Protein AF-A0A7X3XXN3-F1 (afdb_monomer)

Mean predicted aligned error: 16.49 Å

Radius of gyration: 40.97 Å; Cα contacts (8 Å, |Δi|>4): 341; chains: 1; bounding box: 104×70×112 Å

Sequence (229 aa):
MQSRRLPEHGRARTHRWHTRRRREGGGPGRLKAGFAMPVMTVVAIAMLILSCGDGTVEPAPPPAPPPAPVATTVTVSPGSATLTALGGTARFTAEVRDQNGQVMAGVGVAWSSSDTLVARVDNAGLATGVAEGAATITAAVGEVSGTAEITTVENPDRAALVALYAATDGPNWVDNTNWLTDAPLGEWYGIDTDAAGRVVRIDLSGRYNEATFRTDRHGLSGQIPPELG

pLDDT: mean 80.04, std 18.84, range [32.44, 98.56]

Foldseek 3Di:
DDDDDDDDDDDDDDDDDDDDDDDDDDDDDDDDDDDDDDDDDDDDDDDDDDDPPVPCPPPPPPPDPPDDFDWDAKEKPPQEDEAAAAFDKDAIDIFTAGPVRDTDPPQQKDKDKPDVCQWGADSRRIIGGNDADKIKIWIDRVPHIYIHIYGYDYNVQLVQQLQQCVFFVVVPFPDQPQNPHRDQQCRTPQFHADPVSHTDGGDLFFDQDPVVRDRDRRSGHGDRGPVVD

Solvent-accessible surface area (backbone atoms only — not comparable to full-atom values): 14581 Å² total; per-residue (Å²): 141,82,89,88,80,88,84,83,89,88,84,87,84,87,88,82,86,81,87,82,87,83,83,90,84,87,89,88,85,89,83,88,83,88,87,79,86,86,90,84,86,89,82,92,78,94,76,90,81,78,89,74,77,78,76,74,71,70,74,72,76,78,79,75,78,78,82,79,85,46,75,60,45,36,46,38,40,58,55,57,49,79,32,63,34,55,66,32,74,51,73,40,47,74,52,37,20,22,81,85,71,46,78,53,80,92,67,77,56,49,52,43,46,77,33,67,68,28,26,38,49,39,79,80,30,46,31,33,24,61,32,68,43,73,29,44,39,37,42,29,47,88,94,31,59,20,57,23,43,38,35,22,41,70,38,68,61,56,57,53,48,55,43,46,34,68,33,23,42,39,93,63,28,77,71,49,52,53,63,98,50,75,60,59,65,58,66,21,63,41,31,42,44,51,98,86,67,46,74,77,46,79,51,75,69,41,52,74,35,83,91,75,75,40,66,44,70,33,44,78,44,78,53,84,40,69,95,79,105

Nearest PDB structures (foldseek):
  7quz-assembly2_DDD  TM=8.474E-01  e=3.899E-08  Paenibacillus illinoisensis
  7r5j-assembly1_10  TM=8.197E-01  e=5.201E-06  Homo sapiens
  4uj6-assembly1_A  TM=6.300E-01  e=1.081E-06  Geobacillus stearothermophilus
  4uic-assembly1_A  TM=6.284E-01  e=1.741E-05  Geobacillus stearothermophilus
  3ncx-assembly2_B  TM=6.849E-01  e=2.783E-03  Escherichia coli O157:H7 str. TW14359

Structure (mmCIF, N/CA/C/O backbone):
data_AF-A0A7X3XXN3-F1
#
_entry.id   AF-A0A7X3XXN3-F1
#
loop_
_atom_site.group_PDB
_atom_site.id
_atom_site.type_symbol
_atom_site.label_atom_id
_atom_site.label_alt_id
_atom_site.label_comp_id
_atom_site.label_asym_id
_atom_site.label_entity_id
_atom_site.label_seq_id
_atom_site.pdbx_PDB_ins_code
_atom_site.Cartn_x
_atom_site.Cartn_y
_atom_site.Cartn_z
_atom_site.occupancy
_atom_site.B_iso_or_equiv
_atom_site.auth_seq_id
_atom_site.auth_comp_id
_atom_site.auth_asym_id
_atom_site.auth_atom_id
_atom_site.pdbx_PDB_model_num
ATOM 1 N N . MET A 1 1 ? -3.813 -52.561 -23.328 1.00 47.25 1 MET A N 1
ATOM 2 C CA . MET A 1 1 ? -3.642 -53.589 -22.269 1.00 47.25 1 MET A CA 1
ATOM 3 C C . MET A 1 1 ? -2.599 -53.018 -21.319 1.00 47.25 1 MET A C 1
ATOM 5 O O . MET A 1 1 ? -1.543 -52.699 -21.824 1.00 47.25 1 MET A O 1
ATOM 9 N N . GLN A 1 2 ? -2.788 -52.694 -20.041 1.00 44.62 2 GLN A N 1
ATOM 10 C CA . GLN A 1 2 ? -3.646 -53.126 -18.922 1.00 44.62 2 GLN A CA 1
ATOM 11 C C . GLN A 1 2 ? -4.202 -51.841 -18.248 1.00 44.62 2 GLN A C 1
ATOM 13 O O . GLN A 1 2 ? -3.499 -50.844 -18.217 1.00 44.62 2 GLN A O 1
ATOM 18 N N . SER A 1 3 ? -5.469 -51.645 -17.873 1.00 46.00 3 SER A N 1
ATOM 19 C CA . SER A 1 3 ? -6.418 -52.344 -16.989 1.00 46.00 3 SER A CA 1
ATOM 20 C C . SER A 1 3 ? -6.111 -52.270 -15.481 1.00 46.00 3 SER A C 1
ATOM 22 O O . SER A 1 3 ? -5.171 -52.925 -15.035 1.00 46.00 3 SER A O 1
ATOM 24 N N . ARG A 1 4 ? -7.075 -51.672 -14.744 1.00 49.88 4 ARG A N 1
ATOM 25 C CA . ARG A 1 4 ? -7.437 -51.786 -13.302 1.00 49.88 4 ARG A CA 1
ATOM 26 C C . ARG A 1 4 ? -6.964 -50.632 -12.403 1.00 49.88 4 ARG A C 1
ATOM 28 O O . ARG A 1 4 ? -5.820 -50.238 -12.509 1.00 49.88 4 ARG A O 1
ATOM 35 N N . ARG A 1 5 ? -7.729 -50.097 -11.440 1.00 51.50 5 ARG A N 1
ATOM 36 C CA . ARG A 1 5 ? -9.144 -50.170 -10.992 1.00 51.50 5 ARG A CA 1
ATOM 37 C C . ARG A 1 5 ? -9.294 -49.040 -9.944 1.00 51.50 5 ARG A C 1
ATOM 39 O O . ARG A 1 5 ? -8.432 -48.932 -9.080 1.00 51.50 5 ARG A O 1
ATOM 46 N N . LEU A 1 6 ? -10.377 -48.262 -9.996 1.00 50.62 6 LEU A N 1
ATOM 47 C CA . LEU A 1 6 ? -10.917 -47.497 -8.852 1.00 50.62 6 LEU A CA 1
ATOM 48 C C . LEU A 1 6 ? -11.582 -48.463 -7.850 1.00 50.62 6 LEU A C 1
ATOM 50 O O . LEU A 1 6 ? -12.016 -49.542 -8.273 1.00 50.62 6 LEU A O 1
ATOM 54 N N . PRO A 1 7 ? -11.665 -48.102 -6.556 1.00 54.75 7 PRO A N 1
ATOM 55 C CA . PRO A 1 7 ? -12.999 -47.952 -5.942 1.00 54.75 7 PRO A CA 1
ATOM 56 C C . PRO A 1 7 ? -13.095 -46.809 -4.894 1.00 54.75 7 PRO A C 1
ATOM 58 O O . PRO A 1 7 ? -12.142 -46.523 -4.179 1.00 54.75 7 PRO A O 1
ATOM 61 N N . GLU A 1 8 ? -14.181 -46.024 -4.947 1.00 48.59 8 GLU A N 1
ATOM 62 C CA . GLU A 1 8 ? -15.299 -45.939 -3.965 1.00 48.59 8 GLU A CA 1
ATOM 63 C C . GLU A 1 8 ? -15.056 -45.011 -2.754 1.00 48.59 8 GLU A C 1
ATOM 65 O O . GLU A 1 8 ? -14.159 -45.200 -1.949 1.00 48.59 8 GLU A O 1
ATOM 70 N N . HIS A 1 9 ? -15.733 -43.858 -2.699 1.00 51.44 9 HIS A N 1
ATOM 71 C CA . HIS A 1 9 ? -17.033 -43.619 -2.040 1.00 51.44 9 HIS A CA 1
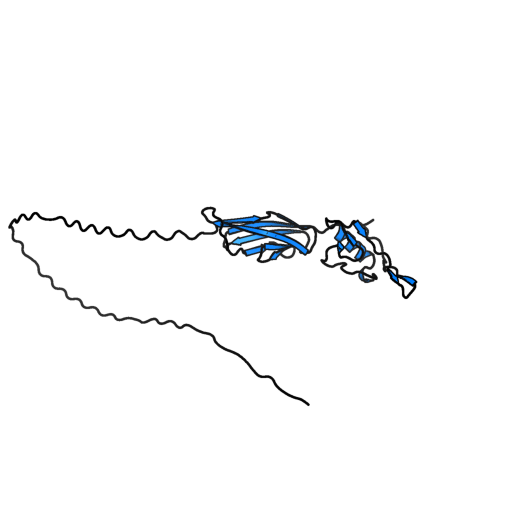ATOM 72 C C . HIS A 1 9 ? -17.040 -43.821 -0.512 1.00 51.44 9 HIS A C 1
ATOM 74 O O . HIS A 1 9 ? -17.349 -44.892 -0.005 1.00 51.44 9 HIS A O 1
ATOM 80 N N . GLY A 1 10 ? -16.854 -42.717 0.221 1.00 44.56 10 GLY A N 1
ATOM 81 C CA . GLY A 1 10 ? -17.232 -42.580 1.628 1.00 44.56 10 GLY A CA 1
ATOM 82 C C . GLY A 1 10 ? -18.218 -41.424 1.809 1.00 44.56 10 GLY A C 1
ATOM 83 O O . GLY A 1 10 ? -17.815 -40.270 1.908 1.00 44.56 10 GLY A O 1
ATOM 84 N N . ARG A 1 11 ? -19.522 -41.727 1.817 1.00 59.72 11 ARG A N 1
ATOM 85 C CA . ARG A 1 11 ? -20.590 -40.832 2.300 1.00 59.72 11 ARG A CA 1
ATOM 86 C C . ARG A 1 11 ? -20.965 -41.205 3.740 1.00 59.72 11 ARG A C 1
ATOM 88 O O . ARG A 1 11 ? -20.825 -42.362 4.123 1.00 59.72 11 ARG A O 1
ATOM 95 N N . ALA A 1 12 ? -21.605 -40.239 4.413 1.00 46.19 12 ALA A N 1
ATOM 96 C CA . ALA A 1 12 ? -22.382 -40.301 5.666 1.00 46.19 12 ALA A CA 1
ATOM 97 C C . ALA A 1 12 ? -21.636 -39.716 6.891 1.00 46.19 12 ALA A C 1
ATOM 99 O O . ALA A 1 12 ? -20.434 -39.875 7.011 1.00 46.19 12 ALA A O 1
ATOM 100 N N . ARG A 1 13 ? -22.259 -39.008 7.845 1.00 56.56 13 ARG A N 1
ATOM 101 C CA . ARG A 1 13 ? -23.645 -39.053 8.348 1.00 56.56 13 ARG A CA 1
ATOM 102 C C . ARG A 1 13 ? -24.070 -37.682 8.898 1.00 56.56 13 ARG A C 1
ATOM 104 O O . ARG A 1 13 ? -23.318 -37.032 9.613 1.00 56.56 13 ARG A O 1
ATOM 111 N N . THR A 1 14 ? -25.310 -37.291 8.629 1.00 61.28 14 THR A N 1
ATOM 112 C CA . THR A 1 14 ? -26.018 -36.186 9.292 1.00 61.28 14 THR A CA 1
ATOM 113 C C . THR A 1 14 ? -26.664 -36.686 10.585 1.00 61.28 14 THR A C 1
ATOM 115 O O . THR A 1 14 ? -27.439 -37.642 10.530 1.00 61.28 14 THR A O 1
ATOM 118 N N . HIS A 1 15 ? -26.430 -36.027 11.723 1.00 52.22 15 HIS A N 1
ATOM 119 C CA . HIS A 1 15 ? -27.178 -36.291 12.956 1.00 52.22 15 HIS A CA 1
ATOM 120 C C . HIS A 1 15 ? -28.193 -35.174 13.224 1.00 52.22 15 HIS A C 1
ATOM 122 O O . HIS A 1 15 ? -27.856 -34.049 13.577 1.00 52.22 15 HIS A O 1
ATOM 128 N N . ARG A 1 16 ? -29.460 -35.535 13.004 1.00 59.78 16 ARG A N 1
ATOM 129 C CA . ARG A 1 16 ? -30.688 -34.784 13.273 1.00 59.78 16 ARG A CA 1
ATOM 130 C C . ARG A 1 16 ? -31.149 -35.120 14.694 1.00 59.78 16 ARG A C 1
ATOM 132 O O . ARG A 1 16 ? -31.491 -36.272 14.952 1.00 59.78 16 ARG A O 1
ATOM 139 N N . TRP A 1 17 ? -31.201 -34.140 15.592 1.00 43.38 17 TRP A N 1
ATOM 140 C CA . TRP A 1 17 ? -31.787 -34.315 16.924 1.00 43.38 17 TRP A CA 1
ATOM 141 C C . TRP A 1 17 ? -33.270 -33.939 16.899 1.00 43.38 17 TRP A C 1
ATOM 143 O O . TRP A 1 17 ? -33.636 -32.795 16.644 1.00 43.38 17 TRP A O 1
ATOM 153 N N . HIS A 1 18 ? -34.123 -34.941 17.121 1.00 59.97 18 HIS A N 1
ATOM 154 C CA . HIS A 1 18 ? -35.565 -34.786 17.276 1.00 59.97 18 HIS A CA 1
ATOM 155 C C . HIS A 1 18 ? -35.932 -34.450 18.726 1.00 59.97 18 HIS A C 1
ATOM 157 O O . HIS A 1 18 ? -35.443 -35.046 19.683 1.00 59.97 18 HIS A O 1
ATOM 163 N N . THR A 1 19 ? -36.858 -33.507 18.840 1.00 60.91 19 THR A N 1
ATOM 164 C CA . THR A 1 19 ? -37.564 -33.036 20.028 1.00 60.91 19 THR A CA 1
ATOM 165 C C . THR A 1 19 ? -38.438 -34.123 20.667 1.00 60.91 19 THR A C 1
ATOM 167 O O . THR A 1 19 ? -39.119 -34.882 19.978 1.00 60.91 19 THR A O 1
ATOM 170 N N . ARG A 1 20 ? -38.512 -34.148 22.005 1.00 53.47 20 ARG A N 1
ATOM 171 C CA . ARG A 1 20 ? -39.588 -34.829 22.743 1.00 53.47 20 ARG A CA 1
ATOM 172 C C . ARG A 1 20 ? -40.307 -33.824 23.640 1.00 53.47 20 ARG A C 1
ATOM 174 O O . ARG A 1 20 ? -39.792 -33.436 24.680 1.00 53.47 20 ARG A O 1
ATOM 181 N N . ARG A 1 21 ? -41.524 -33.435 23.246 1.00 59.00 21 ARG A N 1
ATOM 182 C CA . ARG A 1 21 ? -42.547 -32.928 24.173 1.00 59.00 21 ARG A CA 1
ATOM 183 C C . ARG A 1 21 ? -43.348 -34.125 24.683 1.00 59.00 21 ARG A C 1
ATOM 185 O O . ARG A 1 21 ? -43.753 -34.961 23.877 1.00 59.00 21 ARG A O 1
ATOM 192 N N . ARG A 1 22 ? -43.632 -34.186 25.986 1.00 58.91 22 ARG A N 1
ATOM 193 C CA . ARG A 1 22 ? -44.705 -35.029 26.530 1.00 58.91 22 ARG A CA 1
ATOM 194 C C . ARG A 1 22 ? -45.752 -34.131 27.182 1.00 58.91 22 ARG A C 1
ATOM 196 O O . ARG A 1 22 ? -45.430 -33.329 28.050 1.00 58.91 22 ARG A O 1
ATOM 203 N N . ARG A 1 23 ? -46.976 -34.263 26.676 1.00 50.00 23 ARG A N 1
ATOM 204 C CA . ARG A 1 23 ? -48.216 -33.647 27.141 1.00 50.00 23 ARG A CA 1
ATOM 205 C C . ARG A 1 23 ? -48.749 -34.338 28.403 1.00 50.00 23 ARG A C 1
ATOM 207 O O . ARG A 1 23 ? -48.686 -35.558 28.494 1.00 50.00 23 ARG A O 1
ATOM 214 N N . GLU A 1 24 ? -49.296 -33.490 29.271 1.00 54.72 24 GLU A N 1
ATOM 215 C CA . GLU A 1 24 ? -50.636 -33.512 29.886 1.00 54.72 24 GLU A CA 1
ATOM 216 C C . GLU A 1 24 ? -51.100 -34.701 30.739 1.00 54.72 24 GLU A C 1
ATOM 218 O O . GLU A 1 24 ? -51.128 -35.854 30.322 1.00 54.72 24 GLU A O 1
ATOM 223 N N . GLY A 1 25 ? -51.632 -34.335 31.907 1.00 41.19 25 GLY A N 1
ATOM 224 C CA . GLY A 1 25 ? -52.564 -35.116 32.709 1.00 41.19 25 GLY A CA 1
ATOM 225 C C . GLY A 1 25 ? -53.317 -34.162 33.634 1.00 41.19 25 GLY A C 1
ATOM 226 O O . GLY A 1 25 ? -52.809 -33.799 34.689 1.00 41.19 25 GLY A O 1
ATOM 227 N N . GLY A 1 26 ? -54.484 -33.693 33.189 1.00 42.69 26 GLY A N 1
ATOM 228 C CA . GLY A 1 26 ? -55.430 -32.928 33.999 1.00 42.69 26 GLY A CA 1
ATOM 229 C C . GLY A 1 26 ? -56.357 -33.829 34.821 1.00 42.69 26 GLY A C 1
ATOM 230 O O . GLY A 1 26 ? -56.546 -35.001 34.500 1.00 42.69 26 GLY A O 1
ATOM 231 N N . GLY A 1 27 ? -56.972 -33.249 35.852 1.00 37.50 27 GLY A N 1
ATOM 232 C CA . GLY A 1 27 ? -58.057 -33.863 36.622 1.00 37.50 27 GLY A CA 1
ATOM 233 C C . GLY A 1 27 ? -58.430 -33.041 37.867 1.00 37.50 27 GLY A C 1
ATOM 234 O O . GLY A 1 27 ? -57.622 -32.987 38.790 1.00 37.50 27 GLY A O 1
ATOM 235 N N . PRO A 1 28 ? -59.610 -32.387 37.917 1.00 56.28 28 PRO A N 1
ATOM 236 C CA . PRO A 1 28 ? -60.038 -31.532 39.027 1.00 56.28 28 PRO A CA 1
ATOM 237 C C . PRO A 1 28 ? -61.041 -32.234 39.964 1.00 56.28 28 PRO A C 1
ATOM 239 O O . PRO A 1 28 ? -61.824 -33.075 39.531 1.00 56.28 28 PRO A O 1
ATOM 242 N N . GLY A 1 29 ? -61.091 -31.828 41.237 1.00 41.72 29 GLY A N 1
ATOM 243 C CA . GLY A 1 29 ? -62.071 -32.334 42.206 1.00 41.72 29 GLY A CA 1
ATOM 244 C C . GLY A 1 29 ? -62.356 -31.341 43.332 1.00 41.72 29 GLY A C 1
ATOM 245 O O . GLY A 1 29 ? -61.607 -31.246 44.295 1.00 41.72 29 GLY A O 1
ATOM 246 N N . ARG A 1 30 ? -63.450 -30.588 43.184 1.00 51.44 30 ARG A N 1
ATOM 247 C CA . ARG A 1 30 ? -64.036 -29.677 44.179 1.00 51.44 30 ARG A CA 1
ATOM 248 C C . ARG A 1 30 ? -64.857 -30.460 45.202 1.00 51.44 30 ARG A C 1
ATOM 250 O O . ARG A 1 30 ? -65.713 -31.221 44.771 1.00 51.44 30 ARG A O 1
ATOM 257 N N . LEU A 1 31 ? -64.768 -30.124 46.491 1.00 43.44 31 LEU A N 1
ATOM 258 C CA . LEU A 1 31 ? -65.893 -30.261 47.427 1.00 43.44 31 LEU A CA 1
ATOM 259 C C . LEU A 1 31 ? -65.926 -29.070 48.397 1.00 43.44 31 LEU A C 1
ATOM 261 O O . LEU A 1 31 ? -64.943 -28.749 49.057 1.00 43.44 31 LEU A O 1
ATOM 265 N N . LYS A 1 32 ? -67.082 -28.400 48.419 1.00 42.94 32 LYS A N 1
ATOM 266 C CA . LYS A 1 32 ? -67.493 -27.375 49.384 1.00 42.94 32 LYS A CA 1
ATOM 267 C C . LYS A 1 32 ? -68.087 -28.073 50.610 1.00 42.94 32 LYS A C 1
ATOM 269 O O . LYS A 1 32 ? -68.898 -28.973 50.424 1.00 42.94 32 LYS A O 1
ATOM 274 N N . ALA A 1 33 ? -67.828 -27.568 51.810 1.00 38.00 33 ALA A N 1
ATOM 275 C CA . ALA A 1 33 ? -68.777 -27.646 52.921 1.00 38.00 33 ALA A CA 1
ATOM 276 C C . ALA A 1 33 ? -68.467 -26.526 53.918 1.00 38.00 33 ALA A C 1
ATOM 278 O O . ALA A 1 33 ? -67.387 -26.484 54.499 1.00 38.00 33 ALA A O 1
ATOM 279 N N . GLY A 1 34 ? -69.404 -25.588 54.057 1.00 39.62 34 GLY A N 1
ATOM 280 C CA . GLY A 1 34 ? -69.409 -24.617 55.140 1.00 39.62 34 GLY A CA 1
ATOM 281 C C . GLY A 1 34 ? -70.144 -25.184 56.349 1.00 39.62 34 GLY A C 1
ATOM 282 O O . GLY A 1 34 ? -71.109 -25.930 56.193 1.00 39.62 34 GLY A O 1
ATOM 283 N N . PHE A 1 35 ? -69.720 -24.781 57.542 1.00 40.84 35 PHE A N 1
ATOM 284 C CA . PHE A 1 35 ? -70.574 -24.773 58.721 1.00 40.84 35 PHE A CA 1
ATOM 285 C C . PHE A 1 35 ? -70.194 -23.572 59.590 1.00 40.84 35 PHE A C 1
ATOM 287 O O . PHE A 1 35 ? -69.015 -23.295 59.806 1.00 40.84 35 PHE A O 1
ATOM 294 N N . ALA A 1 36 ? -71.207 -22.820 60.007 1.00 32.44 36 ALA A N 1
ATOM 295 C CA . ALA A 1 36 ? -71.099 -21.573 60.744 1.00 32.44 36 ALA A CA 1
ATOM 296 C C . ALA A 1 36 ? -71.412 -21.791 62.236 1.00 32.44 36 ALA A C 1
ATOM 298 O O . ALA A 1 36 ? -72.417 -22.427 62.525 1.00 32.44 36 ALA A O 1
ATOM 299 N N . MET A 1 37 ? -70.591 -21.165 63.102 1.00 38.78 37 MET A N 1
ATOM 300 C CA . MET A 1 37 ? -70.871 -20.581 64.442 1.00 38.78 37 MET A CA 1
ATOM 301 C C . MET A 1 37 ? -71.404 -21.504 65.578 1.00 38.78 37 MET A C 1
ATOM 303 O O . MET A 1 37 ? -72.086 -22.475 65.278 1.00 38.78 37 MET A O 1
ATOM 307 N N . PRO A 1 38 ? -71.127 -21.238 66.889 1.00 52.47 38 PRO A N 1
ATOM 308 C CA . PRO A 1 38 ? -71.107 -19.912 67.524 1.00 52.47 38 PRO A CA 1
ATOM 309 C C . PRO A 1 38 ? -70.036 -19.633 68.609 1.00 52.47 38 PRO A C 1
ATOM 311 O O . PRO A 1 38 ? -69.211 -20.456 68.988 1.00 52.47 38 PRO A O 1
ATOM 314 N N . VAL A 1 39 ? -70.096 -18.380 69.061 1.00 44.66 39 VAL A N 1
ATOM 315 C CA . VAL A 1 39 ? -69.326 -17.657 70.081 1.00 44.66 39 VAL A CA 1
ATOM 316 C C . VAL A 1 39 ? -69.685 -18.106 71.509 1.00 44.66 39 VAL A C 1
ATOM 318 O O . VAL A 1 39 ? -70.868 -18.141 71.830 1.00 44.66 39 VAL A O 1
ATOM 321 N N . MET A 1 40 ? -68.694 -18.335 72.390 1.00 37.66 40 MET A N 1
ATOM 322 C CA . MET A 1 40 ? -68.813 -18.115 73.850 1.00 37.66 40 MET A CA 1
ATOM 323 C C . MET A 1 40 ? -67.440 -18.107 74.576 1.00 37.66 40 MET A C 1
ATOM 325 O O . MET A 1 40 ? -66.799 -19.131 74.767 1.00 37.66 40 MET A O 1
ATOM 329 N N . THR A 1 41 ? -67.004 -16.892 74.911 1.00 44.59 41 THR A N 1
ATOM 330 C CA . THR A 1 41 ? -66.327 -16.369 76.125 1.00 44.59 41 THR A CA 1
ATOM 331 C C . THR A 1 41 ? -65.504 -17.231 77.125 1.00 44.59 41 THR A C 1
ATOM 333 O O . THR A 1 41 ? -66.025 -18.133 77.765 1.00 44.59 41 THR A O 1
ATOM 336 N N . VAL A 1 42 ? -64.279 -16.714 77.381 1.00 46.09 42 VAL A N 1
ATOM 337 C CA . VAL A 1 42 ? -63.424 -16.616 78.607 1.00 46.09 42 VAL A CA 1
ATOM 338 C C . VAL A 1 42 ? -62.920 -17.876 79.333 1.00 46.09 42 VAL A C 1
ATOM 340 O O . VAL A 1 42 ? -63.673 -18.469 80.086 1.00 46.09 42 VAL A O 1
ATOM 343 N N . VAL A 1 43 ? -61.589 -18.101 79.306 1.00 40.97 43 VAL A N 1
ATOM 344 C CA . VAL A 1 43 ? -60.725 -18.327 80.498 1.00 40.97 43 VAL A CA 1
ATOM 345 C C . VAL A 1 43 ? -59.303 -17.817 80.197 1.00 40.97 43 VAL A C 1
ATOM 347 O O . VAL A 1 43 ? -58.721 -18.145 79.167 1.00 40.97 43 VAL A O 1
ATOM 350 N N . ALA A 1 44 ? -58.747 -17.007 81.100 1.00 44.75 44 ALA A N 1
ATOM 351 C CA . ALA A 1 44 ? -57.360 -16.551 81.083 1.00 44.75 44 ALA A CA 1
ATOM 352 C C . ALA A 1 44 ? -56.407 -17.657 81.568 1.00 44.75 44 ALA A C 1
ATOM 354 O O . ALA A 1 44 ? -56.616 -18.218 82.641 1.00 44.75 44 ALA A O 1
ATOM 355 N N . ILE A 1 45 ? -55.326 -17.911 80.825 1.00 48.09 45 ILE A N 1
ATOM 356 C CA . ILE A 1 45 ? -54.138 -18.609 81.332 1.00 48.09 45 ILE A CA 1
ATOM 357 C C . ILE A 1 45 ? -52.917 -17.799 80.900 1.00 48.09 45 ILE A C 1
ATOM 359 O O . ILE A 1 45 ? -52.581 -17.726 79.720 1.00 48.09 45 ILE A O 1
ATOM 363 N N . ALA A 1 46 ? -52.269 -17.164 81.874 1.00 50.88 46 ALA A N 1
ATOM 364 C CA . ALA A 1 46 ? -50.949 -16.583 81.713 1.00 50.88 46 ALA A CA 1
ATOM 365 C C . ALA A 1 46 ? -49.915 -17.718 81.631 1.00 50.88 46 ALA A C 1
ATOM 367 O O . ALA A 1 46 ? -49.721 -18.447 82.601 1.00 50.88 46 ALA A O 1
ATOM 368 N N . MET A 1 47 ? -49.245 -17.850 80.484 1.00 55.19 47 MET A N 1
ATOM 369 C CA . MET A 1 47 ? -48.008 -18.620 80.346 1.00 55.19 47 MET A CA 1
ATOM 370 C C . MET A 1 47 ? -46.906 -17.699 79.819 1.00 55.19 47 MET A C 1
ATOM 372 O O . MET A 1 47 ? -46.890 -17.333 78.647 1.00 55.19 47 MET A O 1
ATOM 376 N N . LEU A 1 48 ? -45.977 -17.323 80.699 1.00 58.75 48 LEU A N 1
ATOM 377 C CA . LEU A 1 48 ? -44.626 -16.951 80.293 1.00 58.75 48 LEU A CA 1
ATOM 378 C C . LEU A 1 48 ? -43.872 -18.244 79.993 1.00 58.75 48 LEU A C 1
ATOM 380 O O . LEU A 1 48 ? -43.718 -19.024 80.927 1.00 58.75 48 LEU A O 1
ATOM 384 N N . ILE A 1 49 ? -43.371 -18.425 78.764 1.00 57.34 49 ILE A N 1
ATOM 385 C CA . ILE A 1 49 ? -41.973 -18.814 78.491 1.00 57.34 49 ILE A CA 1
ATOM 386 C C . ILE A 1 49 ? -41.635 -18.844 76.987 1.00 57.34 49 ILE A C 1
ATOM 388 O O . ILE A 1 49 ? -42.365 -19.393 76.173 1.00 57.34 49 ILE A O 1
ATOM 392 N N . LEU A 1 50 ? -40.448 -18.290 76.713 1.00 56.94 50 LEU A N 1
ATOM 393 C CA . LEU A 1 50 ? -39.533 -18.466 75.580 1.00 56.94 50 LEU A CA 1
ATOM 394 C C . LEU A 1 50 ? -39.978 -18.014 74.178 1.00 56.94 50 LEU A C 1
ATOM 396 O O . LEU A 1 50 ? -40.547 -18.747 73.378 1.00 56.94 50 LEU A O 1
ATOM 400 N N . SER A 1 51 ? -39.529 -16.795 73.869 1.00 66.94 51 SER A N 1
ATOM 401 C CA . SER A 1 51 ? -39.093 -16.350 72.547 1.00 66.94 51 SER A CA 1
ATOM 402 C C . SER A 1 51 ? -38.391 -17.467 71.758 1.00 66.94 51 SER A C 1
ATOM 404 O O . SER A 1 51 ? -37.244 -17.809 72.040 1.00 66.94 51 SER A O 1
ATOM 406 N N . CYS A 1 52 ? -39.056 -17.973 70.726 1.00 60.03 52 CYS A N 1
ATOM 407 C CA . CYS A 1 52 ? -38.388 -18.377 69.498 1.00 60.03 52 CYS A CA 1
ATOM 408 C C . CYS A 1 52 ? -38.782 -17.334 68.455 1.00 60.03 52 CYS A C 1
ATOM 410 O O . CYS A 1 52 ? -39.732 -17.513 67.699 1.00 60.03 52 CYS A O 1
ATOM 412 N N . GLY A 1 53 ? -38.084 -16.195 68.463 1.00 52.84 53 GLY A N 1
ATOM 413 C CA . GLY A 1 53 ? -37.930 -15.442 67.229 1.00 52.84 53 GLY A CA 1
ATOM 414 C C . GLY A 1 53 ? -37.258 -16.392 66.253 1.00 52.84 53 GLY A C 1
ATOM 415 O O . GLY A 1 53 ? -36.066 -16.657 66.395 1.00 52.84 53 GLY A O 1
ATOM 416 N N . ASP A 1 54 ? -38.039 -16.984 65.353 1.00 60.16 54 ASP A N 1
ATOM 417 C CA . ASP A 1 54 ? -37.516 -17.830 64.291 1.00 60.16 54 ASP A CA 1
ATOM 418 C C . ASP A 1 54 ? -36.786 -16.884 63.335 1.00 60.16 54 ASP A C 1
ATOM 420 O O . ASP A 1 54 ? -37.348 -16.295 62.414 1.00 60.16 54 ASP A O 1
ATOM 424 N N . GLY A 1 55 ? -35.534 -16.597 63.693 1.00 56.44 55 GLY A N 1
ATOM 425 C CA . GLY A 1 55 ? -34.610 -15.735 62.981 1.00 56.44 55 GLY A CA 1
ATOM 426 C C . GLY A 1 55 ? -34.109 -16.441 61.737 1.00 56.44 55 GLY A C 1
ATOM 427 O O . GLY A 1 55 ? -32.899 -16.557 61.547 1.00 56.44 55 GLY A O 1
ATOM 428 N N . THR A 1 56 ? -35.027 -16.921 60.896 1.00 56.53 56 THR A N 1
ATOM 429 C CA . THR A 1 56 ? -34.720 -17.289 59.523 1.00 56.53 56 THR A CA 1
ATOM 430 C C . THR A 1 56 ? -34.319 -16.004 58.815 1.00 56.53 56 THR A C 1
ATOM 432 O O . THR A 1 56 ? -35.129 -15.323 58.190 1.00 56.53 56 THR A O 1
ATOM 435 N N . VAL A 1 57 ? -33.049 -15.633 58.982 1.00 67.31 57 VAL A N 1
ATOM 436 C CA . VAL A 1 57 ? -32.333 -14.772 58.056 1.00 67.31 57 VAL A CA 1
ATOM 437 C C . VAL A 1 57 ? -32.420 -15.529 56.742 1.00 67.31 57 VAL A C 1
ATOM 439 O O . VAL A 1 57 ? -31.689 -16.496 56.527 1.00 67.31 57 VAL A O 1
ATOM 442 N N . GLU A 1 58 ? -33.412 -15.186 55.922 1.00 77.12 58 GLU A N 1
ATOM 443 C CA . GLU A 1 58 ? -33.464 -15.663 54.551 1.00 77.12 58 GLU A CA 1
ATOM 444 C C . GLU A 1 58 ? -32.101 -15.307 53.950 1.00 77.12 58 GLU A C 1
ATOM 446 O O . GLU A 1 58 ? -31.716 -14.130 54.006 1.00 77.12 58 GLU A O 1
ATOM 451 N N . PRO A 1 59 ? -31.302 -16.294 53.499 1.00 76.25 59 PRO A N 1
ATOM 452 C CA . PRO A 1 59 ? -30.009 -15.999 52.914 1.00 76.25 59 PRO A CA 1
ATOM 453 C C . PRO A 1 59 ? -30.260 -15.004 51.791 1.00 76.25 59 PRO A C 1
ATOM 455 O O . PRO A 1 59 ? -31.064 -15.290 50.901 1.00 76.25 59 PRO A O 1
ATOM 458 N N . ALA A 1 60 ? -29.631 -13.828 51.868 1.00 78.00 60 ALA A N 1
ATOM 459 C CA . ALA A 1 60 ? -29.783 -12.817 50.834 1.00 78.00 60 ALA A CA 1
ATOM 460 C C . ALA A 1 60 ? -29.585 -13.494 49.467 1.00 78.00 60 ALA A C 1
ATOM 462 O O . ALA A 1 60 ? -28.637 -14.281 49.329 1.00 78.00 60 ALA A O 1
ATOM 463 N N . PRO A 1 61 ? -30.477 -13.252 48.485 1.00 84.19 61 PRO A N 1
ATOM 464 C CA . PRO A 1 61 ? -30.339 -13.860 47.173 1.00 84.19 61 PRO A CA 1
ATOM 465 C C . PRO A 1 61 ? -28.919 -13.592 46.662 1.00 84.19 61 PRO A C 1
ATOM 467 O O . PRO A 1 61 ? -28.402 -12.487 46.872 1.00 84.19 61 PRO A O 1
ATOM 470 N N . PRO A 1 62 ? -28.258 -14.593 46.052 1.00 85.88 62 PRO A N 1
ATOM 471 C CA . PRO A 1 62 ? -26.885 -14.434 45.605 1.00 85.88 62 PRO A CA 1
ATOM 472 C C . PRO A 1 62 ? -26.793 -13.190 44.713 1.00 85.88 62 PRO A C 1
ATOM 474 O O . PRO A 1 62 ? -27.699 -12.963 43.902 1.00 85.88 62 PRO A O 1
ATOM 477 N N . PRO A 1 63 ? -25.742 -12.363 44.869 1.00 83.88 63 PRO A N 1
ATOM 478 C CA . PRO A 1 63 ? -25.592 -11.166 44.060 1.00 83.88 63 PRO A CA 1
ATOM 479 C C . PRO A 1 63 ? -25.657 -11.552 42.582 1.00 83.88 63 PRO A C 1
ATOM 481 O O . PRO A 1 63 ? -25.051 -12.543 42.162 1.00 83.88 63 PRO A O 1
ATOM 484 N N . ALA A 1 64 ? -26.434 -10.792 41.807 1.00 82.00 64 ALA A N 1
ATOM 485 C CA . ALA A 1 64 ? -26.543 -11.015 40.373 1.00 82.00 64 ALA A CA 1
ATOM 486 C C . ALA A 1 64 ? -25.137 -11.010 39.741 1.00 82.00 64 ALA A C 1
ATOM 488 O O . ALA A 1 64 ? -24.285 -10.223 40.173 1.00 82.00 64 ALA A O 1
ATOM 489 N N . PRO A 1 65 ? -24.870 -11.875 38.744 1.00 83.44 65 PRO A N 1
ATOM 490 C CA . PRO A 1 65 ? -23.588 -11.862 38.058 1.00 83.44 65 PRO A CA 1
ATOM 491 C C . PRO A 1 65 ? -23.323 -10.463 37.477 1.00 83.44 65 PRO A C 1
ATOM 493 O O . PRO A 1 65 ? -24.271 -9.806 37.031 1.00 83.44 65 PRO A O 1
ATOM 496 N N . PRO A 1 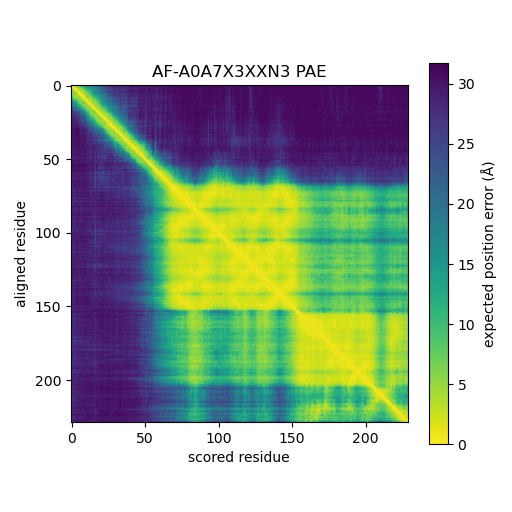66 ? -22.060 -9.996 37.475 1.00 79.31 66 PRO A N 1
ATOM 497 C CA . PRO A 1 66 ? -21.710 -8.716 36.877 1.00 79.31 66 PRO A CA 1
ATOM 498 C C . PRO A 1 66 ? -22.214 -8.639 35.427 1.00 79.31 66 PRO A C 1
ATOM 500 O O . PRO A 1 66 ? -22.166 -9.654 34.722 1.00 79.31 66 PRO A O 1
ATOM 503 N N . PRO A 1 67 ? -22.679 -7.467 34.958 1.00 83.88 67 PRO A N 1
ATOM 504 C CA . PRO A 1 67 ? -23.013 -7.280 33.552 1.00 83.88 67 PRO A CA 1
ATOM 505 C C . PRO A 1 67 ? -21.824 -7.671 32.666 1.00 83.88 67 PRO A C 1
ATOM 507 O O . PRO A 1 67 ? -20.681 -7.331 32.973 1.00 83.88 67 PRO A O 1
ATOM 510 N N . ALA A 1 68 ? -22.086 -8.387 31.571 1.00 87.44 68 ALA A N 1
ATOM 511 C CA . ALA A 1 68 ? -21.047 -8.708 30.597 1.00 87.44 68 ALA A CA 1
ATOM 512 C C . ALA A 1 68 ? -20.491 -7.416 29.958 1.00 87.44 68 ALA A C 1
ATOM 514 O O . ALA A 1 68 ? -21.261 -6.474 29.752 1.00 87.44 68 ALA A O 1
ATOM 515 N N . PRO A 1 69 ? -19.186 -7.353 29.630 1.00 90.69 69 PRO A N 1
ATOM 516 C CA . PRO A 1 69 ? -18.604 -6.184 28.979 1.00 90.69 69 PRO A CA 1
ATOM 517 C C . PRO A 1 69 ? -19.172 -6.017 27.563 1.00 90.69 69 PRO A C 1
ATOM 519 O O . PRO A 1 69 ? -1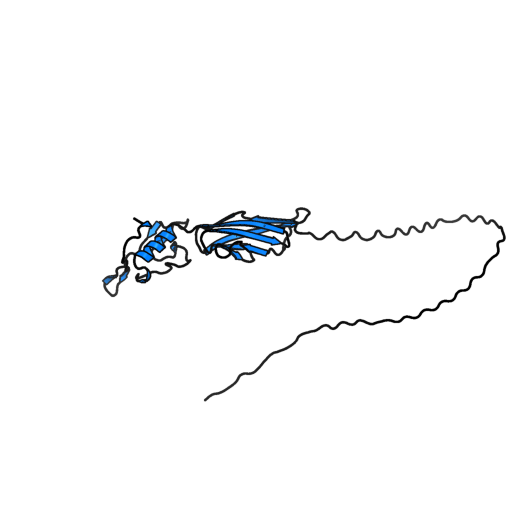9.258 -6.981 26.797 1.00 90.69 69 PRO A O 1
ATOM 522 N N . VAL A 1 70 ? -19.546 -4.788 27.214 1.00 94.25 70 VAL A N 1
ATOM 523 C CA . VAL A 1 70 ? -20.091 -4.405 25.908 1.00 94.25 70 VAL A CA 1
ATOM 524 C C . VAL A 1 70 ? -19.145 -3.406 25.262 1.00 94.25 70 VAL A C 1
ATOM 526 O O . VAL A 1 70 ? -18.846 -2.361 25.843 1.00 94.25 70 VAL A O 1
ATOM 529 N N . ALA A 1 71 ? -18.693 -3.713 24.045 1.00 96.25 71 ALA A N 1
ATOM 530 C CA . ALA A 1 71 ? -17.838 -2.815 23.279 1.00 96.25 71 ALA A CA 1
ATOM 531 C C . ALA A 1 71 ? -18.514 -1.448 23.128 1.00 96.25 71 ALA A C 1
ATOM 533 O O . ALA A 1 71 ? -19.667 -1.363 22.712 1.00 96.25 71 ALA A O 1
ATOM 534 N N . THR A 1 72 ? -17.791 -0.392 23.495 1.00 96.56 72 THR A N 1
ATOM 535 C CA . THR A 1 72 ? -18.282 0.993 23.470 1.00 96.56 72 THR A CA 1
ATOM 536 C C . THR A 1 72 ? -17.372 1.891 22.643 1.00 96.56 72 THR A C 1
ATOM 538 O O . THR A 1 72 ? -17.852 2.811 21.988 1.00 96.56 72 THR A O 1
ATOM 541 N N . THR A 1 73 ? -16.067 1.607 22.608 1.00 96.94 73 THR A N 1
ATOM 542 C CA . THR A 1 73 ? -15.121 2.348 21.764 1.00 96.94 73 THR A CA 1
ATOM 543 C C . THR A 1 73 ? -14.194 1.403 21.018 1.00 96.94 73 THR A C 1
ATOM 545 O O . THR A 1 73 ? -13.710 0.429 21.596 1.00 96.94 73 THR A O 1
ATOM 548 N N . VAL A 1 74 ? -13.894 1.732 19.763 1.00 98.00 74 VAL A N 1
ATOM 549 C CA . VAL A 1 74 ? -12.867 1.073 18.951 1.00 98.00 74 VAL A CA 1
ATOM 550 C C . VAL A 1 74 ? -11.903 2.150 18.466 1.00 98.00 74 VAL A C 1
ATOM 552 O O . VAL A 1 74 ? -12.316 3.084 17.783 1.00 98.00 74 VAL A O 1
ATOM 555 N N . THR A 1 75 ? -10.627 2.024 18.815 1.00 97.75 75 THR A N 1
ATOM 556 C CA . THR A 1 75 ? -9.573 2.962 18.406 1.00 97.75 75 THR A CA 1
ATOM 557 C C . THR A 1 75 ? -8.612 2.257 17.463 1.00 97.75 75 THR A C 1
ATOM 559 O O . THR A 1 75 ? -8.059 1.222 17.827 1.00 97.75 75 THR A O 1
ATOM 562 N N . VAL A 1 76 ? -8.398 2.812 16.269 1.00 98.38 76 VAL A N 1
ATOM 563 C CA . VAL A 1 76 ? -7.463 2.265 15.274 1.00 98.38 76 VAL A CA 1
ATOM 564 C C . VAL A 1 76 ? -6.111 2.968 15.379 1.00 98.38 76 VAL A C 1
ATOM 566 O O . VAL A 1 76 ? -6.053 4.190 15.508 1.00 98.38 76 VAL A O 1
ATOM 569 N N . SER A 1 77 ? -5.021 2.199 15.3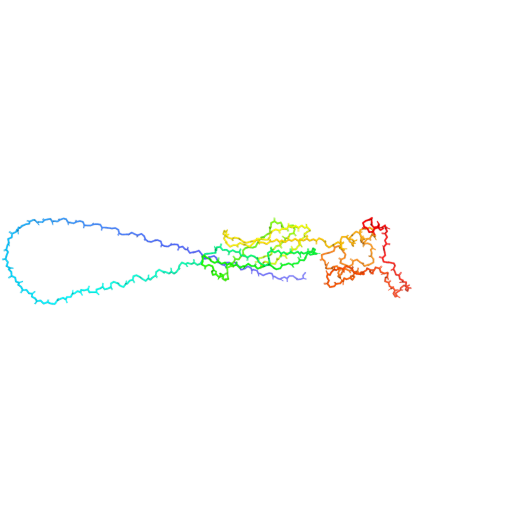35 1.00 97.50 77 SER A N 1
ATOM 570 C CA . SER A 1 77 ? -3.647 2.706 15.348 1.00 97.50 77 SER A CA 1
ATOM 571 C C . SER A 1 77 ? -2.783 1.995 14.294 1.00 97.50 77 SER A C 1
ATOM 573 O O . SER A 1 77 ? -2.837 0.768 14.211 1.00 97.50 77 SER A O 1
ATOM 575 N N . PRO A 1 78 ? -1.968 2.714 13.500 1.00 98.19 78 PRO A N 1
ATOM 576 C CA . PRO A 1 78 ? -1.889 4.174 13.438 1.00 98.19 78 PRO A CA 1
ATOM 577 C C . PRO A 1 78 ? -3.192 4.789 12.896 1.00 98.19 78 PRO A C 1
ATOM 579 O O . PRO A 1 78 ? -3.964 4.121 12.218 1.00 98.19 78 PRO A O 1
ATOM 582 N N . GLY A 1 79 ? -3.452 6.063 13.205 1.00 97.38 79 GLY A N 1
ATOM 583 C CA . GLY A 1 79 ? -4.637 6.770 12.690 1.00 97.38 79 GLY A CA 1
ATOM 584 C C . GLY A 1 79 ? -4.556 7.073 11.190 1.00 97.38 79 GLY A C 1
ATOM 585 O O . GLY A 1 79 ? -5.577 7.312 10.550 1.00 97.38 79 GLY A O 1
ATOM 586 N N . SER A 1 80 ? -3.352 7.034 10.618 1.00 97.25 80 SER A N 1
ATOM 587 C CA . SER A 1 80 ? -3.136 7.135 9.181 1.00 97.25 80 SER A CA 1
ATOM 588 C C . SER A 1 80 ? -1.867 6.407 8.730 1.00 97.25 80 SER A C 1
ATOM 590 O O . SER A 1 80 ? -0.959 6.165 9.530 1.00 97.25 80 SER A O 1
ATOM 592 N N . ALA A 1 81 ? -1.797 6.062 7.445 1.00 96.62 81 ALA A N 1
ATOM 593 C CA . ALA A 1 81 ? -0.594 5.548 6.797 1.00 96.62 81 ALA A CA 1
ATOM 594 C C . ALA A 1 81 ? -0.474 6.068 5.357 1.00 96.62 81 ALA A C 1
ATOM 596 O O . ALA A 1 81 ? -1.468 6.149 4.637 1.00 96.62 81 ALA A O 1
ATOM 597 N N . THR A 1 82 ? 0.755 6.351 4.925 1.00 94.94 82 THR A N 1
ATOM 598 C CA . THR A 1 82 ? 1.059 6.698 3.531 1.00 94.94 82 THR A CA 1
ATOM 599 C C . THR A 1 82 ? 1.942 5.623 2.919 1.00 94.94 82 THR A C 1
ATOM 601 O O . THR A 1 82 ? 3.013 5.325 3.446 1.00 94.94 82 THR A O 1
ATOM 604 N N . LEU A 1 83 ? 1.501 5.052 1.802 1.00 90.19 83 LEU A N 1
ATOM 605 C CA . LEU A 1 83 ? 2.249 4.086 1.008 1.00 90.19 83 LEU A CA 1
ATOM 606 C C . LEU A 1 83 ? 2.819 4.784 -0.223 1.00 90.19 83 LEU A C 1
ATOM 608 O O . LEU A 1 83 ? 2.084 5.431 -0.959 1.00 90.19 83 LEU A O 1
ATOM 612 N N . THR A 1 84 ? 4.120 4.639 -0.456 1.00 85.06 84 THR A N 1
ATOM 613 C CA . THR A 1 84 ? 4.829 5.263 -1.587 1.00 85.06 84 THR A CA 1
ATOM 614 C C . THR A 1 84 ? 5.027 4.322 -2.773 1.00 85.06 84 THR A C 1
ATOM 616 O O . THR A 1 84 ? 5.741 4.651 -3.715 1.00 85.06 84 THR A O 1
ATOM 619 N N . ALA A 1 85 ? 4.440 3.129 -2.723 1.00 77.12 85 ALA A N 1
ATOM 620 C CA . ALA A 1 85 ? 4.518 2.139 -3.782 1.00 77.12 85 ALA A CA 1
ATOM 621 C C . ALA A 1 85 ? 3.202 1.364 -3.872 1.00 77.12 85 ALA A C 1
ATOM 623 O O . ALA A 1 85 ? 2.604 1.018 -2.846 1.00 77.12 85 ALA A O 1
ATOM 624 N N . LEU A 1 86 ? 2.793 1.043 -5.100 1.00 83.25 86 LEU A N 1
ATOM 625 C CA . LEU A 1 86 ? 1.750 0.049 -5.343 1.00 83.25 86 LEU A CA 1
ATOM 626 C C . LEU A 1 86 ? 2.218 -1.305 -4.790 1.00 83.25 86 LEU A C 1
ATOM 628 O O . LEU A 1 86 ? 3.396 -1.642 -4.887 1.00 83.25 86 LEU A O 1
ATOM 632 N N . GLY A 1 87 ? 1.322 -2.037 -4.132 1.00 84.50 87 GLY A N 1
ATOM 633 C CA . GLY A 1 87 ? 1.651 -3.260 -3.395 1.00 84.50 87 GLY A CA 1
ATOM 634 C C . GLY A 1 87 ? 2.283 -3.030 -2.016 1.00 84.50 87 GLY A C 1
ATOM 635 O O . GLY A 1 87 ? 2.431 -3.985 -1.254 1.00 84.50 87 GLY A O 1
ATOM 636 N N . GLY A 1 88 ? 2.611 -1.783 -1.651 1.00 87.88 88 GLY A N 1
ATOM 637 C CA . GLY A 1 88 ? 3.079 -1.442 -0.308 1.00 87.88 88 GLY A CA 1
ATOM 638 C C . GLY A 1 88 ? 2.054 -1.827 0.763 1.00 87.88 88 GLY A C 1
ATOM 639 O O . GLY A 1 88 ? 0.850 -1.854 0.501 1.00 87.88 88 GLY A O 1
ATOM 640 N N . THR A 1 89 ? 2.518 -2.124 1.979 1.00 94.75 89 THR A N 1
ATOM 641 C CA . THR A 1 89 ? 1.640 -2.575 3.069 1.00 94.75 89 THR A CA 1
ATOM 642 C C . THR A 1 89 ? 1.796 -1.763 4.345 1.00 94.75 89 THR A C 1
ATOM 644 O O . THR A 1 89 ? 2.915 -1.418 4.720 1.00 94.75 89 THR A O 1
ATOM 647 N N . ALA A 1 90 ? 0.693 -1.541 5.061 1.00 97.06 90 ALA A N 1
ATOM 648 C CA . ALA A 1 90 ? 0.664 -0.924 6.385 1.00 97.06 90 ALA A CA 1
ATOM 649 C C . ALA A 1 90 ? -0.148 -1.785 7.361 1.00 97.06 90 ALA A C 1
ATOM 651 O O . ALA A 1 90 ? -1.210 -2.303 7.022 1.00 97.06 90 ALA A O 1
ATOM 652 N N . ARG A 1 91 ? 0.346 -1.943 8.592 1.00 98.19 91 ARG A N 1
ATOM 653 C CA . ARG A 1 91 ? -0.345 -2.689 9.649 1.00 98.19 91 ARG A CA 1
ATOM 654 C C . ARG A 1 91 ? -1.159 -1.730 10.512 1.00 98.19 91 ARG A C 1
ATOM 656 O O . ARG A 1 91 ? -0.585 -0.845 11.138 1.00 98.19 91 ARG A O 1
ATOM 663 N N . PHE A 1 92 ? -2.456 -1.989 10.617 1.00 98.19 92 PHE A N 1
ATOM 664 C CA . PHE A 1 92 ? -3.350 -1.358 11.576 1.00 98.19 92 PHE A CA 1
ATOM 665 C C . PHE A 1 92 ? -3.715 -2.336 12.694 1.00 98.19 92 PHE A C 1
ATOM 667 O O . PHE A 1 92 ? -3.848 -3.546 12.492 1.00 98.19 92 PHE A O 1
ATOM 674 N N . THR A 1 93 ? -3.866 -1.805 13.898 1.00 97.38 93 THR A N 1
ATOM 675 C CA . THR A 1 93 ? -4.363 -2.509 15.077 1.00 97.38 93 THR A CA 1
ATOM 676 C C . THR A 1 93 ? -5.580 -1.774 15.618 1.00 97.38 93 THR A C 1
ATOM 678 O O . THR A 1 93 ? -5.739 -0.575 15.399 1.00 97.38 93 THR A O 1
ATOM 681 N N . ALA A 1 94 ? -6.464 -2.502 16.296 1.00 97.56 94 ALA A N 1
ATOM 682 C CA . ALA A 1 94 ? -7.658 -1.942 16.910 1.00 97.56 94 ALA A CA 1
ATOM 683 C C . ALA A 1 94 ? -7.667 -2.264 18.408 1.00 97.56 94 ALA A C 1
ATOM 685 O O . ALA A 1 94 ? -7.547 -3.427 18.795 1.00 97.56 94 ALA A O 1
ATOM 686 N N . GLU A 1 95 ? -7.819 -1.238 19.243 1.00 97.50 95 GLU A N 1
ATOM 687 C CA . GLU A 1 95 ? -8.052 -1.373 20.680 1.00 97.50 95 GLU A CA 1
ATOM 688 C C . GLU A 1 95 ? -9.544 -1.185 20.959 1.00 97.50 95 GLU A C 1
ATOM 690 O O . GLU A 1 95 ? -10.120 -0.140 20.654 1.00 97.50 95 GLU A O 1
ATOM 695 N N . VAL A 1 96 ? -10.174 -2.207 21.535 1.00 97.94 96 VAL A N 1
ATOM 696 C CA . VAL A 1 96 ? -11.597 -2.201 21.886 1.00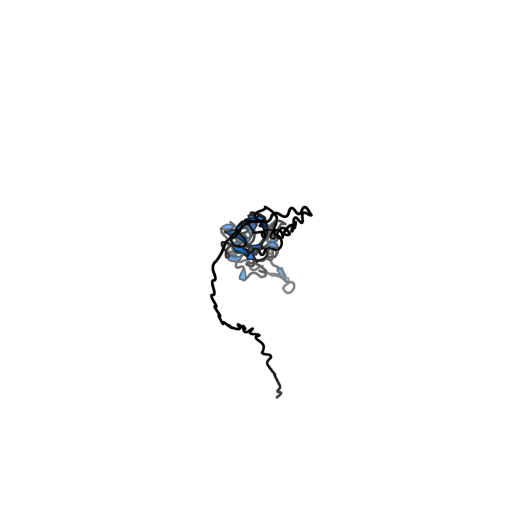 97.94 96 VAL A CA 1
ATOM 697 C C . VAL A 1 96 ? -11.720 -1.979 23.387 1.00 97.94 96 VAL A C 1
ATOM 699 O O . VAL A 1 96 ? -11.063 -2.682 24.158 1.00 97.94 96 VAL A O 1
ATOM 702 N N . ARG A 1 97 ? -12.563 -1.035 23.816 1.00 97.25 97 ARG A N 1
ATOM 703 C CA . ARG A 1 97 ? -12.881 -0.827 25.237 1.00 97.25 97 ARG A CA 1
ATOM 704 C C . ARG A 1 97 ? -14.366 -0.969 25.519 1.00 97.25 97 ARG A C 1
ATOM 706 O O . ARG A 1 97 ? -15.203 -0.656 24.666 1.00 97.25 97 ARG A O 1
ATOM 713 N N . ASP A 1 98 ? -14.668 -1.441 26.721 1.00 96.50 98 ASP A N 1
ATOM 714 C CA . ASP A 1 98 ? -16.029 -1.622 27.209 1.00 96.50 98 ASP A CA 1
ATOM 715 C C . ASP A 1 98 ? -16.640 -0.328 27.782 1.00 96.50 98 ASP A C 1
ATOM 717 O O . ASP A 1 98 ? -16.010 0.733 27.807 1.00 96.50 98 ASP A O 1
ATOM 721 N N . GLN A 1 99 ? -17.876 -0.419 28.279 1.00 94.75 99 GLN A N 1
ATOM 722 C CA . GLN A 1 99 ? -18.599 0.698 28.899 1.00 94.75 99 GLN A CA 1
ATOM 723 C C . GLN A 1 99 ? -17.923 1.268 30.160 1.00 94.75 99 GLN A C 1
ATOM 725 O O . GLN A 1 99 ? -18.272 2.356 30.617 1.00 94.75 99 GLN A O 1
ATOM 730 N N . ASN A 1 100 ? -16.979 0.531 30.749 1.00 94.81 100 ASN A N 1
ATOM 731 C CA . ASN A 1 100 ? -16.205 0.924 31.922 1.00 94.81 100 ASN A CA 1
ATOM 732 C C . ASN A 1 100 ? -14.795 1.420 31.547 1.00 94.81 100 ASN A C 1
ATOM 734 O O . ASN A 1 100 ? -13.980 1.684 32.435 1.00 94.81 100 ASN A O 1
ATOM 738 N N . GLY A 1 101 ? -14.500 1.554 30.248 1.00 94.00 101 GLY A N 1
ATOM 739 C CA . GLY A 1 101 ? -13.204 1.983 29.730 1.00 94.00 101 GLY A CA 1
ATOM 740 C C . GLY A 1 101 ? -12.104 0.924 29.839 1.00 94.00 101 GLY A C 1
ATOM 741 O O . GLY A 1 101 ? -10.934 1.263 29.649 1.00 94.00 101 GLY A O 1
ATOM 742 N N . GLN A 1 102 ? -12.452 -0.331 30.146 1.00 95.94 102 GLN A N 1
ATOM 743 C CA . GLN A 1 102 ? -11.506 -1.444 30.230 1.00 95.94 102 GLN A CA 1
ATOM 744 C C . GLN A 1 102 ? -11.252 -2.042 28.849 1.00 95.94 102 GLN A C 1
ATOM 746 O O . GLN A 1 102 ? -12.162 -2.142 28.028 1.00 95.94 102 GLN A O 1
ATOM 751 N N . VAL A 1 103 ? -10.012 -2.461 28.592 1.00 95.94 103 VAL A N 1
ATOM 752 C CA . VAL A 1 103 ? -9.636 -3.092 27.320 1.00 95.94 103 VAL A CA 1
ATOM 753 C C . VAL A 1 103 ? -10.266 -4.481 27.214 1.00 95.94 103 VAL A C 1
ATOM 755 O O . VAL A 1 103 ? -10.111 -5.318 28.103 1.00 95.94 103 VAL A O 1
ATOM 758 N N . MET A 1 104 ? -10.930 -4.746 26.091 1.00 95.62 104 MET A N 1
ATOM 759 C CA . MET A 1 104 ? -11.521 -6.040 25.764 1.00 95.62 104 MET A CA 1
ATOM 760 C C . MET A 1 104 ? -10.580 -6.839 24.852 1.00 95.62 104 MET A C 1
ATOM 762 O O . MET A 1 104 ? -10.499 -6.597 23.648 1.00 95.62 104 MET A O 1
ATOM 766 N N . ALA A 1 105 ? -9.865 -7.815 25.415 1.00 92.44 105 ALA A N 1
ATOM 767 C CA . ALA A 1 105 ? -8.978 -8.694 24.650 1.00 92.44 105 ALA A CA 1
ATOM 768 C C . ALA A 1 105 ? -9.743 -9.841 23.960 1.00 92.44 105 ALA A C 1
ATOM 770 O O . ALA A 1 105 ? -10.752 -10.327 24.467 1.00 92.44 105 ALA A O 1
ATOM 771 N N . GLY A 1 106 ? -9.237 -10.308 22.813 1.00 87.88 106 GLY A N 1
ATOM 772 C CA . GLY A 1 106 ? -9.783 -11.474 22.101 1.00 87.88 106 GLY A CA 1
ATOM 773 C C . GLY A 1 106 ? -11.114 -11.236 21.379 1.00 87.88 106 GLY A C 1
ATOM 774 O O . GLY A 1 106 ? -11.725 -12.187 20.897 1.00 87.88 106 GLY A O 1
ATOM 775 N N . VAL A 1 107 ? -11.565 -9.983 21.291 1.00 92.88 107 VAL A N 1
ATOM 776 C CA . VAL A 1 107 ? -12.759 -9.613 20.529 1.00 92.88 107 VAL A CA 1
ATOM 777 C C . VAL A 1 107 ? -12.451 -9.673 19.034 1.00 92.88 107 VAL A C 1
ATOM 779 O O . VAL A 1 107 ? 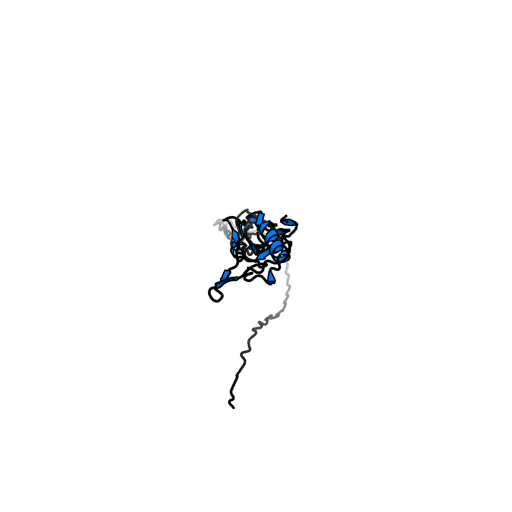-11.433 -9.152 18.579 1.00 92.88 107 VAL A O 1
ATOM 782 N N . GLY A 1 108 ? -13.330 -10.315 18.264 1.00 93.19 108 GLY A N 1
ATOM 783 C CA . GLY A 1 108 ? -13.224 -10.348 16.808 1.00 93.19 108 GLY A 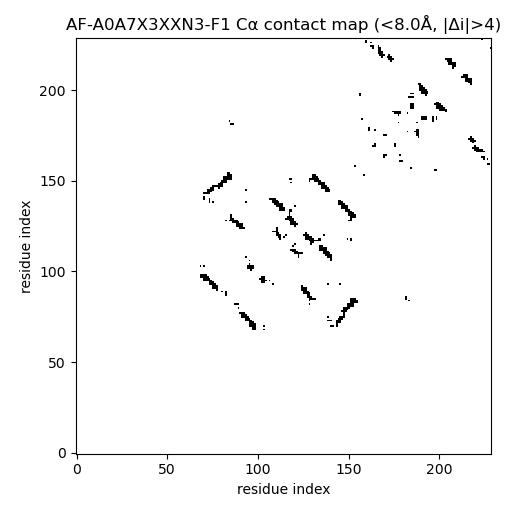CA 1
ATOM 784 C C . GLY A 1 108 ? -13.505 -8.970 16.217 1.00 93.19 108 GLY A C 1
ATOM 785 O O . GLY A 1 108 ? -14.616 -8.462 16.352 1.00 93.19 108 GLY A O 1
ATOM 786 N N . VAL A 1 109 ? -12.504 -8.385 15.563 1.00 97.62 109 VAL A N 1
ATOM 787 C CA . VAL A 1 109 ? -12.610 -7.098 14.868 1.00 97.62 109 VAL A CA 1
ATOM 788 C C . VAL A 1 109 ? -12.818 -7.357 13.380 1.00 97.62 109 VAL A C 1
ATOM 790 O O . VAL A 1 109 ? -12.020 -8.051 12.751 1.00 97.62 109 VAL A O 1
ATOM 793 N N . ALA A 1 110 ? -13.888 -6.801 12.820 1.00 97.88 110 ALA A N 1
ATOM 794 C CA . ALA A 1 110 ? -14.137 -6.813 11.387 1.00 97.88 110 ALA A CA 1
ATOM 795 C C . ALA A 1 110 ? -13.421 -5.627 10.732 1.00 97.88 110 ALA A C 1
ATOM 797 O O . ALA A 1 110 ? -13.621 -4.484 11.140 1.00 97.88 110 ALA A O 1
ATOM 798 N N . TRP A 1 111 ? -12.606 -5.900 9.715 1.00 98.38 111 TRP A N 1
ATOM 799 C CA . TRP A 1 111 ? -11.900 -4.880 8.943 1.00 98.38 111 TRP A CA 1
ATOM 800 C C . TRP A 1 111 ? -12.561 -4.678 7.583 1.00 98.38 111 TRP A C 1
ATOM 802 O O . TRP A 1 111 ? -13.013 -5.631 6.950 1.00 98.38 111 TRP A O 1
ATOM 812 N N . SER A 1 112 ? -12.609 -3.432 7.125 1.00 98.19 112 SER A N 1
ATOM 813 C CA . SER A 1 112 ? -13.094 -3.076 5.791 1.00 98.19 112 SER A CA 1
ATOM 814 C C . SER A 1 112 ? -12.383 -1.832 5.263 1.00 98.19 112 SER A C 1
ATOM 816 O O . SER A 1 112 ? -11.778 -1.083 6.029 1.00 98.19 112 SER A O 1
ATOM 818 N N . SER A 1 113 ? -12.437 -1.636 3.947 1.00 98.38 113 SER A N 1
ATOM 819 C CA . SER A 1 113 ? -11.923 -0.452 3.257 1.00 98.38 113 SER A CA 1
ATOM 820 C C . SER A 1 113 ? -13.065 0.229 2.510 1.00 98.38 113 SER A C 1
ATOM 822 O O . SER A 1 113 ? -13.923 -0.460 1.951 1.00 98.38 113 SER A O 1
ATOM 824 N N . SER A 1 114 ? -13.063 1.563 2.474 1.00 98.31 114 SER A N 1
ATOM 825 C CA . SER A 1 114 ? -14.020 2.347 1.685 1.00 98.31 114 SER A CA 1
ATOM 826 C C . SER A 1 114 ? -13.858 2.141 0.178 1.00 98.31 114 SER A C 1
ATOM 828 O O . SER A 1 114 ? -14.832 2.270 -0.558 1.00 98.31 114 SER A O 1
ATOM 830 N N . ASP A 1 115 ? -12.643 1.823 -0.281 1.00 97.62 115 ASP A N 1
ATOM 831 C CA . ASP A 1 115 ? -12.339 1.566 -1.687 1.00 97.62 115 ASP A CA 1
ATOM 832 C C . ASP A 1 115 ? -11.271 0.470 -1.825 1.00 97.62 115 ASP A C 1
ATOM 834 O O . ASP A 1 115 ? -10.076 0.690 -1.631 1.00 97.62 115 ASP A O 1
ATOM 838 N N . THR A 1 116 ? -11.717 -0.733 -2.193 1.00 96.19 116 THR A N 1
ATOM 839 C CA . THR A 1 116 ? -10.850 -1.911 -2.385 1.00 96.19 116 THR A CA 1
ATOM 840 C C . THR A 1 116 ? -10.055 -1.914 -3.695 1.00 96.19 116 THR A C 1
ATOM 842 O O . THR A 1 116 ? -9.227 -2.811 -3.899 1.00 96.19 116 THR A O 1
ATOM 845 N N . LEU A 1 117 ? -10.315 -0.953 -4.587 1.00 93.69 117 LEU A N 1
ATOM 846 C CA . LEU A 1 117 ? -9.509 -0.706 -5.781 1.00 93.69 117 LEU A CA 1
ATOM 847 C C . LEU A 1 117 ? -8.332 0.227 -5.473 1.00 93.69 117 LEU A C 1
ATOM 849 O O . LEU A 1 117 ? -7.319 0.135 -6.154 1.00 93.69 117 LEU A O 1
ATOM 853 N N . VAL A 1 118 ? -8.436 1.053 -4.427 1.00 92.94 118 VAL A N 1
ATOM 854 C CA . VAL A 1 118 ? -7.344 1.909 -3.931 1.00 92.94 118 VAL A CA 1
ATOM 855 C C . VAL A 1 118 ? -6.534 1.208 -2.842 1.00 92.94 118 VAL A C 1
ATOM 857 O O . VAL A 1 118 ? -5.308 1.149 -2.929 1.00 92.94 118 VAL A O 1
ATOM 860 N N . ALA A 1 119 ? -7.191 0.638 -1.829 1.00 96.69 119 ALA A N 1
ATOM 861 C CA . ALA A 1 119 ? -6.526 -0.080 -0.745 1.00 96.69 119 ALA A CA 1
ATOM 862 C C . ALA A 1 119 ? -7.367 -1.254 -0.235 1.00 96.69 119 ALA A C 1
ATOM 864 O O . ALA A 1 119 ? -8.550 -1.120 0.080 1.00 96.69 119 ALA A O 1
ATOM 865 N N . ARG A 1 120 ? -6.743 -2.423 -0.093 1.00 97.06 120 ARG A N 1
ATOM 866 C CA . ARG A 1 120 ? -7.370 -3.619 0.491 1.00 97.06 120 ARG A CA 1
ATOM 867 C C . ARG A 1 120 ? -6.876 -3.811 1.907 1.00 97.06 120 ARG A C 1
ATOM 869 O O . ARG A 1 120 ? -5.721 -3.531 2.171 1.00 97.06 120 ARG A O 1
ATOM 876 N N . VAL A 1 121 ? -7.719 -4.318 2.797 1.00 98.44 121 VAL A N 1
ATOM 877 C CA . VAL A 1 121 ? -7.331 -4.693 4.161 1.00 98.44 121 VAL A CA 1
ATOM 878 C C . VAL A 1 121 ? -7.764 -6.126 4.429 1.00 98.44 121 VAL A C 1
ATOM 880 O O . VAL A 1 121 ? -8.855 -6.527 4.022 1.00 98.44 121 VAL A O 1
ATOM 883 N N . ASP A 1 122 ? -6.893 -6.911 5.057 1.00 97.81 122 ASP A N 1
ATOM 884 C CA . ASP A 1 122 ? -7.200 -8.282 5.453 1.00 97.81 122 ASP A CA 1
ATOM 885 C C . ASP A 1 122 ? -7.880 -8.359 6.834 1.00 97.81 122 ASP A C 1
ATOM 887 O O . ASP A 1 122 ? -7.999 -7.375 7.566 1.00 97.81 122 ASP A O 1
ATOM 891 N N . ASN A 1 123 ? -8.299 -9.564 7.229 1.00 95.56 123 ASN A N 1
ATOM 892 C CA . ASN A 1 123 ? -8.946 -9.793 8.526 1.00 95.56 123 ASN A CA 1
ATOM 893 C C . ASN A 1 123 ? -8.017 -9.567 9.729 1.00 95.56 123 ASN A C 1
ATOM 895 O O . ASN A 1 123 ? -8.494 -9.490 10.860 1.00 95.56 123 ASN A O 1
ATOM 899 N N . ALA A 1 124 ? -6.703 -9.503 9.515 1.00 95.69 124 ALA A N 1
ATOM 900 C CA . ALA A 1 124 ? -5.749 -9.210 10.569 1.00 95.69 124 ALA A CA 1
ATOM 901 C C . ALA A 1 124 ? -5.531 -7.699 10.739 1.00 95.69 124 ALA A C 1
ATOM 903 O O . ALA A 1 124 ? -4.907 -7.324 11.733 1.00 95.69 124 ALA A O 1
ATOM 904 N N . GLY A 1 125 ? -5.978 -6.848 9.807 1.00 97.06 125 GLY A N 1
ATOM 905 C CA . GLY A 1 125 ? -5.693 -5.409 9.773 1.00 97.06 125 GLY A CA 1
ATOM 906 C C . GLY A 1 125 ? -4.434 -5.040 8.978 1.00 97.06 125 GLY A C 1
ATOM 907 O O . GLY A 1 125 ? -3.881 -3.960 9.169 1.00 97.06 125 GLY A O 1
ATOM 908 N N . LEU A 1 126 ? -3.917 -5.930 8.126 1.00 98.00 126 LEU A N 1
ATOM 909 C CA . LEU A 1 126 ? -2.864 -5.589 7.168 1.00 98.00 126 LEU A CA 1
ATOM 910 C C . LEU A 1 126 ? -3.504 -4.983 5.917 1.00 98.00 126 LEU A C 1
ATOM 912 O O . LEU A 1 126 ? -4.253 -5.657 5.210 1.00 98.00 126 LEU A O 1
ATOM 916 N N . ALA A 1 127 ? -3.216 -3.711 5.659 1.00 97.88 127 ALA A N 1
ATOM 917 C CA . ALA A 1 127 ? -3.662 -3.005 4.471 1.00 97.88 127 ALA A CA 1
ATOM 918 C C . ALA A 1 127 ? -2.592 -3.030 3.371 1.00 97.88 127 ALA A C 1
ATOM 920 O O . ALA A 1 127 ? -1.405 -2.919 3.670 1.00 97.88 127 ALA A O 1
ATOM 921 N N . THR A 1 128 ? -3.014 -3.126 2.113 1.00 95.38 128 THR A N 1
ATOM 922 C CA . THR A 1 128 ? -2.184 -3.135 0.904 1.00 95.38 128 THR A CA 1
ATOM 923 C C . THR A 1 128 ? -2.696 -2.083 -0.075 1.00 95.38 128 THR A C 1
ATOM 925 O O . THR A 1 128 ? -3.883 -2.085 -0.409 1.00 95.38 128 THR A O 1
ATOM 928 N N . GLY A 1 129 ? -1.810 -1.206 -0.549 1.00 94.00 129 GLY A N 1
ATOM 929 C CA . GLY A 1 129 ? -2.119 -0.230 -1.596 1.00 94.00 129 GLY A CA 1
ATOM 930 C C . GLY A 1 129 ? -2.234 -0.911 -2.958 1.00 94.00 129 GLY A C 1
ATOM 931 O O . GLY A 1 129 ? -1.347 -1.667 -3.344 1.00 94.00 129 GLY A O 1
ATOM 932 N N . VAL A 1 130 ? -3.328 -0.671 -3.675 1.00 89.00 130 VAL A N 1
ATOM 933 C CA . VAL A 1 130 ? -3.633 -1.286 -4.981 1.00 89.00 130 VAL A CA 1
ATOM 934 C C . VAL A 1 130 ? -3.519 -0.268 -6.115 1.00 89.00 130 VAL A C 1
ATOM 936 O O . VAL A 1 130 ? -2.986 -0.597 -7.169 1.00 89.00 130 VAL A O 1
ATOM 939 N N . ALA A 1 131 ? -3.971 0.964 -5.890 1.00 87.25 131 ALA A N 1
ATOM 940 C CA . ALA A 1 131 ? -3.882 2.068 -6.840 1.00 87.25 131 ALA A CA 1
ATOM 941 C C . ALA A 1 131 ? -3.601 3.378 -6.097 1.00 87.25 131 ALA A C 1
ATOM 943 O O . ALA A 1 131 ? -3.806 3.455 -4.883 1.00 87.25 131 ALA A O 1
ATOM 944 N N . GLU A 1 132 ? -3.146 4.402 -6.821 1.00 89.94 132 GLU A N 1
ATOM 945 C CA . GLU A 1 132 ? -3.025 5.753 -6.273 1.00 89.94 132 GLU A CA 1
ATOM 946 C C . GLU A 1 132 ? -4.392 6.265 -5.794 1.00 89.94 132 GLU A C 1
ATOM 948 O O . GLU A 1 132 ? -5.411 6.105 -6.469 1.00 89.94 132 GLU A O 1
ATOM 953 N N . GLY A 1 133 ? -4.408 6.886 -4.617 1.00 92.75 133 GLY A N 1
ATOM 954 C CA . GLY A 1 133 ? -5.601 7.479 -4.034 1.00 92.75 133 GLY A CA 1
ATOM 955 C C . GLY A 1 133 ? -5.640 7.357 -2.518 1.00 92.75 133 GLY A C 1
ATOM 956 O O . GLY A 1 133 ? -4.728 6.830 -1.881 1.00 92.75 133 GLY A O 1
ATOM 957 N N . ALA A 1 134 ? -6.732 7.841 -1.934 1.00 95.75 134 ALA A N 1
ATOM 958 C CA . ALA A 1 134 ? -7.006 7.719 -0.509 1.00 95.75 134 ALA A CA 1
ATOM 959 C C . ALA A 1 134 ? -8.197 6.786 -0.264 1.00 95.75 134 ALA A C 1
ATOM 961 O O . ALA A 1 134 ? -9.181 6.809 -1.004 1.00 95.75 134 ALA A O 1
ATOM 962 N N . ALA A 1 135 ? -8.119 5.995 0.801 1.00 97.94 135 ALA A N 1
ATOM 963 C CA . ALA A 1 135 ? -9.208 5.172 1.302 1.00 97.94 135 ALA A CA 1
ATOM 964 C C . ALA A 1 135 ? -9.282 5.263 2.833 1.00 97.94 135 ALA A C 1
ATOM 966 O O . ALA A 1 135 ? -8.310 5.584 3.517 1.00 97.94 135 ALA A O 1
ATOM 967 N N . THR A 1 136 ? -10.450 4.961 3.389 1.00 98.50 136 THR A N 1
ATOM 968 C CA . THR A 1 136 ? -10.656 4.847 4.832 1.00 98.50 136 THR A CA 1
ATOM 969 C C . THR A 1 136 ? -10.699 3.376 5.214 1.00 98.50 136 THR A C 1
ATOM 971 O O . THR A 1 136 ? -11.511 2.614 4.688 1.00 98.50 136 THR A O 1
ATOM 974 N N . ILE A 1 137 ? -9.843 2.983 6.153 1.00 98.56 137 ILE A N 1
ATOM 975 C CA . ILE A 1 137 ? -9.866 1.671 6.792 1.00 98.56 137 ILE A CA 1
ATOM 976 C C . ILE A 1 137 ? -10.762 1.749 8.026 1.00 98.56 137 ILE A C 1
ATOM 978 O O . ILE A 1 137 ? -10.604 2.634 8.865 1.00 98.56 137 ILE A O 1
ATOM 982 N N . THR A 1 138 ? -11.704 0.819 8.152 1.00 98.38 138 THR A N 1
ATOM 983 C CA . THR A 1 138 ? -12.642 0.749 9.277 1.00 98.38 138 THR A CA 1
ATOM 984 C C . THR A 1 138 ? -12.466 -0.560 10.031 1.00 98.38 138 THR A C 1
ATOM 986 O O . THR A 1 138 ? -12.526 -1.634 9.433 1.00 98.38 138 THR A O 1
ATOM 989 N N . ALA A 1 139 ? -12.291 -0.455 11.347 1.00 98.31 139 ALA A N 1
ATOM 990 C CA . ALA A 1 139 ? -12.340 -1.562 12.292 1.00 98.31 139 ALA A CA 1
ATOM 991 C C . ALA A 1 139 ? -13.668 -1.506 13.052 1.00 98.31 139 ALA A C 1
ATOM 993 O O . ALA A 1 139 ? -13.977 -0.479 13.654 1.00 98.31 139 ALA A O 1
ATOM 994 N N . ALA A 1 140 ? -14.442 -2.589 13.053 1.00 97.81 140 ALA A N 1
ATOM 995 C CA . ALA A 1 140 ? -15.762 -2.640 13.674 1.00 97.81 140 ALA A CA 1
ATOM 996 C C . ALA A 1 140 ? -15.935 -3.847 14.604 1.00 97.81 140 ALA A C 1
ATOM 998 O O . ALA A 1 140 ? -15.448 -4.948 14.337 1.00 97.81 140 ALA A O 1
ATOM 999 N N . VAL A 1 141 ? -16.679 -3.630 15.687 1.00 97.25 141 VAL A N 1
ATOM 1000 C CA . VAL A 1 141 ? -17.150 -4.644 16.633 1.00 97.25 141 VAL A CA 1
ATOM 1001 C C . VAL A 1 141 ? -18.630 -4.379 16.899 1.00 97.25 141 VAL A C 1
ATOM 1003 O O . VAL A 1 141 ? -18.990 -3.464 17.640 1.00 97.25 141 VAL A O 1
ATOM 1006 N N . GLY A 1 142 ? -19.501 -5.182 16.283 1.00 92.75 142 GLY A N 1
ATOM 1007 C CA . GLY A 1 142 ? -20.939 -4.903 16.283 1.00 92.75 142 GLY A CA 1
ATOM 1008 C C . GLY A 1 142 ? -21.224 -3.557 15.611 1.00 92.75 142 GLY A C 1
ATOM 1009 O O . GLY A 1 142 ? -20.792 -3.337 14.485 1.00 92.75 142 GLY A O 1
ATOM 1010 N N . GLU A 1 143 ? -21.905 -2.660 16.324 1.00 93.75 143 GLU A N 1
ATOM 1011 C CA . GLU A 1 143 ? -22.249 -1.307 15.850 1.00 93.75 143 GLU A CA 1
ATOM 1012 C C . GLU A 1 143 ? -21.171 -0.254 16.169 1.00 93.75 143 GLU A C 1
ATOM 1014 O O . GLU A 1 143 ? -21.298 0.905 15.782 1.00 93.75 143 GLU A O 1
ATOM 1019 N N . VAL A 1 144 ? -20.116 -0.624 16.905 1.00 97.50 144 VAL A N 1
ATOM 1020 C CA . VAL A 1 144 ? -19.046 0.304 17.292 1.00 97.50 144 VAL A CA 1
ATOM 1021 C C . VAL A 1 144 ? -17.885 0.175 16.320 1.00 97.50 144 VAL A C 1
ATOM 1023 O O . VAL A 1 144 ? -17.398 -0.928 16.072 1.00 97.50 144 VAL A O 1
ATOM 1026 N N . SER A 1 145 ? -17.398 1.303 15.810 1.00 97.75 145 SER A N 1
ATOM 1027 C CA . SER A 1 145 ? -16.299 1.334 14.849 1.00 97.75 145 SER A CA 1
ATOM 1028 C C . SER A 1 145 ? -15.276 2.423 15.140 1.00 97.75 145 SER A C 1
ATOM 1030 O O . SER A 1 145 ? -15.615 3.477 15.674 1.00 97.75 145 SER A O 1
ATOM 1032 N N . GLY A 1 146 ? -14.040 2.178 14.715 1.00 98.19 146 GLY A N 1
ATOM 1033 C CA . GLY A 1 146 ? -12.977 3.166 14.595 1.00 98.19 146 GLY A CA 1
ATOM 1034 C C . GLY A 1 146 ? -12.452 3.201 13.164 1.00 98.19 146 GLY A C 1
ATOM 1035 O O . GLY A 1 146 ? -12.596 2.229 12.417 1.00 98.19 146 GLY A O 1
ATOM 1036 N N . THR A 1 147 ? -11.840 4.315 12.776 1.00 98.38 147 THR A N 1
ATOM 1037 C CA . THR A 1 147 ? -11.330 4.518 11.418 1.00 98.38 147 THR A CA 1
ATOM 1038 C C . THR A 1 147 ? -9.871 4.953 11.413 1.00 98.38 147 THR A C 1
ATOM 1040 O O . THR A 1 147 ? -9.375 5.530 12.380 1.00 98.38 147 THR A O 1
ATOM 1043 N N . ALA A 1 148 ? -9.202 4.673 10.301 1.00 98.44 148 ALA A N 1
ATOM 1044 C CA . ALA A 1 148 ? -7.898 5.210 9.951 1.00 98.44 148 ALA A CA 1
ATOM 1045 C C . ALA A 1 148 ? -7.861 5.561 8.460 1.00 98.44 148 ALA A C 1
ATOM 1047 O O . ALA A 1 148 ? -8.585 4.971 7.656 1.00 98.44 148 ALA A O 1
ATOM 1048 N N . GLU A 1 149 ? -7.018 6.515 8.085 1.00 98.31 149 GLU A N 1
ATOM 1049 C CA . GLU A 1 149 ? -6.812 6.890 6.684 1.00 98.31 149 GLU A CA 1
ATOM 1050 C C . GLU A 1 149 ? -5.634 6.130 6.076 1.00 98.31 149 GLU A C 1
ATOM 1052 O O . GLU A 1 149 ? -4.592 5.941 6.704 1.00 98.31 149 GLU A O 1
ATOM 1057 N N . ILE A 1 150 ? -5.772 5.706 4.827 1.00 97.75 150 ILE A N 1
ATOM 1058 C CA . ILE A 1 150 ? -4.658 5.190 4.044 1.00 97.75 150 ILE A CA 1
ATOM 1059 C C . ILE A 1 150 ? -4.576 5.951 2.732 1.00 97.75 150 ILE A C 1
ATOM 1061 O O . ILE A 1 150 ? -5.560 6.054 2.004 1.00 97.75 150 ILE A O 1
ATOM 1065 N N . THR A 1 151 ? -3.391 6.466 2.430 1.00 96.12 151 THR A N 1
ATOM 1066 C CA . THR A 1 151 ? -3.111 7.148 1.168 1.00 96.12 151 THR A CA 1
ATOM 1067 C C . THR A 1 151 ? -2.017 6.390 0.443 1.00 96.12 151 THR A C 1
ATOM 1069 O O . THR A 1 151 ? -0.921 6.216 0.969 1.00 96.12 151 THR A O 1
ATOM 1072 N N . THR A 1 152 ? -2.300 5.953 -0.773 1.00 93.50 152 THR A N 1
ATOM 1073 C CA . THR A 1 152 ? -1.313 5.379 -1.679 1.00 93.50 152 THR A CA 1
ATOM 1074 C C . THR A 1 152 ? -0.937 6.455 -2.683 1.00 93.50 152 THR A C 1
ATOM 1076 O O . THR A 1 152 ? -1.804 6.980 -3.376 1.00 93.50 152 THR A O 1
ATOM 1079 N N . VAL A 1 153 ? 0.344 6.794 -2.759 1.00 86.38 153 VAL A N 1
ATOM 1080 C CA . VAL A 1 153 ? 0.889 7.681 -3.789 1.00 86.38 153 VAL A CA 1
ATOM 1081 C C . VAL A 1 153 ? 1.765 6.864 -4.725 1.00 86.38 153 VAL A C 1
ATOM 1083 O O . VAL A 1 153 ? 2.544 6.018 -4.275 1.00 86.38 153 VAL A O 1
ATOM 1086 N N . GLU A 1 154 ? 1.629 7.090 -6.029 1.00 78.69 154 GLU A N 1
ATOM 1087 C CA . GLU A 1 154 ? 2.546 6.492 -6.992 1.00 78.69 154 GLU A CA 1
ATOM 1088 C C . GLU A 1 154 ? 3.940 7.113 -6.816 1.00 78.69 154 GLU A C 1
ATOM 1090 O O . GLU A 1 154 ? 4.091 8.330 -6.686 1.00 78.69 154 GLU A O 1
ATOM 1095 N N . ASN A 1 155 ? 4.982 6.277 -6.779 1.00 80.44 155 ASN A N 1
ATOM 1096 C CA . ASN A 1 155 ? 6.355 6.770 -6.768 1.00 80.44 155 ASN A CA 1
ATOM 1097 C C . ASN A 1 155 ? 6.608 7.516 -8.093 1.00 80.44 155 ASN A C 1
ATOM 1099 O O . ASN A 1 155 ? 6.533 6.872 -9.142 1.00 80.44 155 ASN A O 1
ATOM 1103 N N . PRO A 1 156 ? 6.953 8.817 -8.090 1.00 80.88 156 PRO A N 1
ATOM 1104 C CA . PRO A 1 156 ? 7.218 9.548 -9.330 1.00 80.88 156 PRO A CA 1
ATOM 1105 C C . PRO A 1 156 ? 8.331 8.901 -10.168 1.00 80.88 156 PRO A C 1
ATOM 1107 O O . PRO A 1 156 ? 8.297 8.970 -11.395 1.00 80.88 156 PRO A O 1
ATOM 1110 N N . ASP A 1 157 ? 9.276 8.203 -9.529 1.00 88.81 157 ASP A N 1
ATOM 1111 C CA . ASP A 1 157 ? 10.329 7.471 -10.231 1.00 88.81 157 ASP A CA 1
ATOM 1112 C C . ASP A 1 157 ? 9.754 6.270 -11.003 1.00 88.81 157 ASP A C 1
ATOM 1114 O O . ASP A 1 157 ? 10.200 5.977 -12.109 1.00 88.81 157 ASP A O 1
ATOM 1118 N N . ARG A 1 158 ? 8.726 5.594 -10.465 1.00 88.69 158 ARG A N 1
ATOM 1119 C CA . ARG A 1 158 ? 8.038 4.496 -11.163 1.00 88.69 158 ARG A CA 1
ATOM 1120 C C . ARG A 1 158 ? 7.352 5.016 -12.419 1.00 88.69 158 ARG A C 1
ATOM 1122 O O . ARG A 1 158 ? 7.552 4.429 -13.478 1.00 88.69 158 ARG A O 1
ATOM 1129 N N . ALA A 1 159 ? 6.603 6.112 -12.314 1.00 85.62 159 ALA A N 1
ATOM 1130 C CA . ALA A 1 159 ? 5.925 6.715 -13.459 1.00 85.62 159 ALA A CA 1
ATOM 1131 C C . ALA A 1 159 ? 6.926 7.096 -14.566 1.00 85.62 159 ALA A C 1
ATOM 1133 O O . ALA A 1 159 ? 6.734 6.745 -15.730 1.00 85.62 159 ALA A O 1
ATOM 1134 N N . ALA A 1 160 ? 8.048 7.721 -14.191 1.00 89.25 160 ALA A N 1
ATOM 1135 C CA . ALA A 1 160 ? 9.127 8.069 -15.115 1.00 89.25 160 ALA A CA 1
ATOM 1136 C C . ALA A 1 160 ? 9.752 6.840 -15.802 1.00 89.25 160 ALA A C 1
ATOM 1138 O O . ALA A 1 160 ? 10.008 6.856 -17.008 1.00 89.25 160 ALA A O 1
ATOM 1139 N N . LEU A 1 161 ? 9.978 5.754 -15.060 1.00 91.94 161 LEU A N 1
ATOM 1140 C CA . LEU A 1 161 ? 10.503 4.511 -15.625 1.00 91.94 161 LEU A CA 1
ATOM 1141 C C . LEU A 1 161 ? 9.484 3.835 -16.552 1.00 91.94 161 LEU A C 1
ATOM 1143 O O . LEU A 1 161 ? 9.840 3.430 -17.654 1.00 91.94 161 LEU A O 1
ATOM 1147 N N . VAL A 1 162 ? 8.209 3.758 -16.167 1.00 91.44 162 VAL A N 1
ATOM 1148 C CA . VAL A 1 162 ? 7.141 3.222 -17.030 1.00 91.44 162 VAL A CA 1
ATOM 1149 C C . VAL A 1 162 ? 7.051 4.009 -18.342 1.00 91.44 162 VAL A C 1
ATOM 1151 O O . VAL A 1 162 ? 6.955 3.404 -19.412 1.00 91.44 162 VAL A O 1
ATOM 1154 N N . ALA A 1 163 ? 7.157 5.338 -18.279 1.00 90.62 163 ALA A N 1
ATOM 1155 C CA . ALA A 1 163 ? 7.231 6.195 -19.457 1.00 90.62 163 ALA A CA 1
ATOM 1156 C C . ALA A 1 163 ? 8.445 5.863 -20.339 1.00 90.62 163 ALA A C 1
ATOM 1158 O O . ALA A 1 163 ? 8.290 5.635 -21.541 1.00 90.62 163 ALA A O 1
ATOM 1159 N N . LEU A 1 164 ? 9.645 5.761 -19.753 1.00 91.94 164 LEU A N 1
ATOM 1160 C CA . LEU A 1 164 ? 10.863 5.371 -20.472 1.00 91.94 164 LEU A CA 1
ATOM 1161 C C . LEU A 1 164 ? 10.701 4.014 -21.172 1.00 91.94 164 LEU A C 1
ATOM 1163 O O . LEU A 1 164 ? 11.052 3.881 -22.347 1.00 91.94 164 LEU A O 1
ATOM 1167 N N . TYR A 1 165 ? 10.147 3.025 -20.469 1.00 93.12 165 TYR A N 1
ATOM 1168 C CA . TYR A 1 165 ? 9.868 1.693 -21.001 1.00 93.12 165 TYR A CA 1
ATOM 1169 C C . TYR A 1 165 ? 8.939 1.753 -22.213 1.00 93.12 165 TYR A C 1
ATOM 1171 O O . TYR A 1 165 ? 9.253 1.199 -23.265 1.00 93.12 165 TYR A O 1
ATOM 1179 N N . ALA A 1 166 ? 7.815 2.462 -22.092 1.00 93.31 166 ALA A N 1
ATOM 1180 C CA . ALA A 1 166 ? 6.840 2.589 -23.168 1.00 93.31 166 ALA A CA 1
ATOM 1181 C C . ALA A 1 166 ? 7.410 3.334 -24.387 1.00 93.31 166 ALA A C 1
ATOM 1183 O O . ALA A 1 166 ? 7.163 2.939 -25.525 1.00 93.31 166 ALA A O 1
ATOM 1184 N N . ALA A 1 167 ? 8.194 4.390 -24.159 1.00 93.44 167 ALA A N 1
ATOM 1185 C CA . ALA A 1 167 ? 8.703 5.245 -25.226 1.00 93.44 167 ALA A CA 1
ATOM 1186 C C . ALA A 1 167 ? 9.930 4.677 -25.952 1.00 93.44 167 ALA A C 1
ATOM 1188 O O . ALA A 1 167 ? 10.220 5.101 -27.073 1.00 93.44 167 ALA A O 1
ATOM 1189 N N . THR A 1 168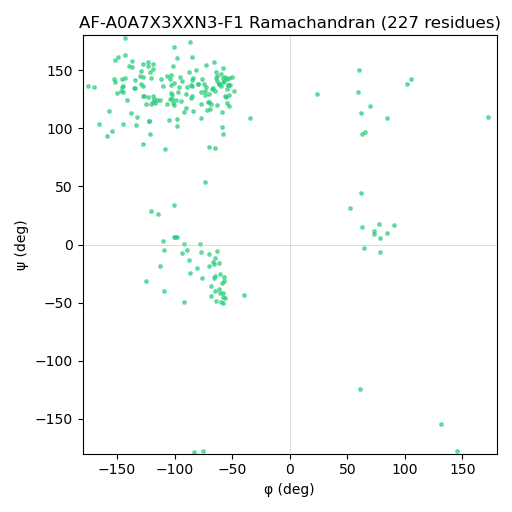 ? 10.647 3.731 -25.330 1.00 91.44 168 THR A N 1
ATOM 1190 C CA . THR A 1 168 ? 11.873 3.148 -25.899 1.00 91.44 168 THR A CA 1
ATOM 1191 C C . THR A 1 168 ? 11.762 1.658 -26.245 1.00 91.44 168 THR A C 1
ATOM 1193 O O . THR A 1 168 ? 12.775 0.957 -26.297 1.00 91.44 168 THR A O 1
ATOM 1196 N N . ASP A 1 169 ? 10.537 1.197 -26.524 1.00 91.56 169 ASP A N 1
ATOM 1197 C CA . ASP A 1 169 ? 10.222 -0.160 -26.998 1.00 91.56 169 ASP A CA 1
ATOM 1198 C C . ASP A 1 169 ? 10.605 -1.268 -25.998 1.00 91.56 169 ASP A C 1
ATOM 1200 O O . ASP A 1 169 ? 11.170 -2.309 -26.337 1.00 91.56 169 ASP A O 1
ATOM 1204 N N . GLY A 1 170 ? 10.270 -1.024 -24.728 1.00 91.25 170 GLY A N 1
ATOM 1205 C CA . GLY A 1 170 ? 10.493 -1.889 -23.567 1.00 91.25 170 GLY A CA 1
ATOM 1206 C C . GLY A 1 170 ? 10.274 -3.395 -23.759 1.00 91.25 170 GLY A C 1
ATOM 1207 O O . GLY A 1 170 ? 11.096 -4.192 -23.291 1.00 91.25 170 GLY A O 1
ATOM 1208 N N . PRO A 1 171 ? 9.198 -3.838 -24.439 1.00 92.06 171 PRO A N 1
ATOM 1209 C CA . PRO A 1 171 ? 8.963 -5.261 -24.677 1.00 92.06 171 PRO A CA 1
ATOM 1210 C C . PRO A 1 171 ? 10.065 -5.955 -25.488 1.00 92.06 171 PRO A C 1
ATOM 1212 O O . PRO A 1 171 ? 10.244 -7.162 -25.339 1.00 92.06 171 PRO A O 1
ATOM 1215 N N . ASN A 1 172 ? 10.810 -5.205 -26.307 1.00 90.06 172 ASN A N 1
ATOM 1216 C CA . ASN A 1 172 ? 11.888 -5.707 -27.163 1.00 90.06 172 ASN A CA 1
ATOM 1217 C C . ASN A 1 172 ? 13.288 -5.479 -26.575 1.00 90.06 172 ASN A C 1
ATOM 1219 O O . ASN A 1 172 ? 14.296 -5.747 -27.237 1.00 90.06 172 ASN A O 1
ATOM 1223 N N . TRP A 1 173 ? 13.377 -4.985 -25.339 1.00 90.44 173 TRP A N 1
ATOM 1224 C CA . TRP A 1 173 ? 14.652 -4.903 -24.643 1.00 90.44 173 TRP A CA 1
ATOM 1225 C C . TRP A 1 173 ? 15.225 -6.295 -24.392 1.00 90.44 173 TRP A C 1
ATOM 1227 O O . TRP A 1 173 ? 14.494 -7.262 -24.178 1.00 90.44 173 TRP A O 1
ATOM 1237 N N . VAL A 1 174 ? 16.555 -6.383 -24.382 1.00 87.62 174 VAL A N 1
ATOM 1238 C CA . VAL A 1 174 ? 17.271 -7.648 -24.146 1.00 87.62 174 VAL A CA 1
ATOM 1239 C C . VAL A 1 174 ? 16.950 -8.222 -22.766 1.00 87.62 174 VAL A C 1
ATOM 1241 O O . VAL A 1 174 ? 16.816 -9.436 -22.621 1.00 87.62 174 VAL A O 1
ATOM 1244 N N . ASP A 1 175 ? 16.828 -7.355 -21.762 1.00 88.00 175 ASP A N 1
ATOM 1245 C CA . ASP A 1 175 ? 16.411 -7.719 -20.416 1.00 88.00 175 ASP A CA 1
ATOM 1246 C C . ASP A 1 175 ? 15.430 -6.666 -19.897 1.00 88.00 175 ASP A C 1
ATOM 1248 O O . ASP A 1 175 ? 15.764 -5.495 -19.716 1.00 88.00 175 ASP A O 1
ATOM 1252 N N . ASN A 1 176 ? 14.186 -7.086 -19.705 1.00 92.06 176 ASN A N 1
ATOM 1253 C CA . ASN A 1 176 ? 13.126 -6.281 -19.111 1.00 92.06 176 ASN A CA 1
ATOM 1254 C C . ASN A 1 176 ? 12.566 -6.940 -17.848 1.00 92.06 176 ASN A C 1
ATOM 1256 O O . ASN A 1 176 ? 11.404 -6.736 -17.492 1.00 92.06 176 ASN A O 1
ATOM 1260 N N . THR A 1 177 ? 13.392 -7.721 -17.148 1.00 92.69 177 THR A N 1
ATOM 1261 C CA . THR A 1 177 ? 12.982 -8.405 -15.920 1.00 92.69 177 THR A CA 1
ATOM 1262 C C . THR A 1 177 ? 12.373 -7.416 -14.923 1.00 92.69 177 THR A C 1
ATOM 1264 O O . THR A 1 177 ? 12.961 -6.378 -14.617 1.00 92.69 177 THR A O 1
ATOM 1267 N N . ASN A 1 178 ? 11.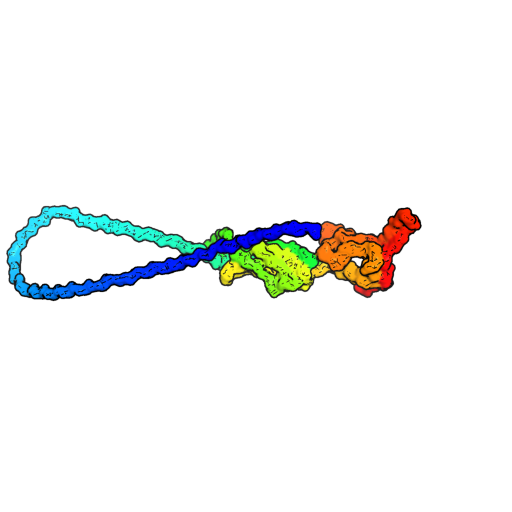182 -7.758 -14.424 1.00 93.12 178 ASN A N 1
ATOM 1268 C CA . ASN A 1 178 ? 10.372 -6.994 -13.467 1.00 93.12 178 ASN A CA 1
ATOM 1269 C C . ASN A 1 178 ? 9.845 -5.624 -13.937 1.00 93.12 178 ASN A C 1
ATOM 1271 O O . ASN A 1 178 ? 9.049 -5.014 -13.216 1.00 93.12 178 ASN A O 1
ATOM 1275 N N . TRP A 1 179 ? 10.176 -5.164 -15.144 1.00 93.12 179 TRP A N 1
ATOM 1276 C CA . TRP A 1 179 ? 9.564 -3.958 -15.702 1.00 93.12 179 TRP A CA 1
ATOM 1277 C C . TRP A 1 179 ? 8.048 -4.144 -15.866 1.00 93.12 179 TRP A C 1
ATOM 1279 O O . TRP A 1 179 ? 7.586 -5.203 -16.287 1.00 93.12 179 TRP A O 1
ATOM 1289 N N . LEU A 1 180 ? 7.274 -3.110 -15.511 1.00 91.06 180 LEU A N 1
ATOM 1290 C CA . LEU A 1 180 ? 5.799 -3.116 -15.452 1.00 91.06 180 LEU A CA 1
ATOM 1291 C C . LEU A 1 180 ? 5.170 -4.092 -14.436 1.00 91.06 180 LEU A C 1
ATOM 1293 O O . LEU A 1 180 ? 3.969 -4.351 -14.500 1.00 91.06 180 LEU A O 1
ATOM 1297 N N . THR A 1 181 ? 5.946 -4.622 -13.487 1.00 88.50 181 THR A N 1
ATOM 1298 C CA . THR A 1 181 ? 5.422 -5.471 -12.401 1.00 88.50 181 THR A CA 1
ATOM 1299 C C . THR A 1 181 ? 5.267 -4.700 -11.087 1.00 88.50 181 THR A C 1
ATOM 1301 O O . THR A 1 181 ? 5.779 -3.588 -10.928 1.00 88.50 181 THR A O 1
ATOM 1304 N N . ASP A 1 182 ? 4.614 -5.312 -10.099 1.00 77.44 182 ASP A N 1
ATOM 1305 C CA . ASP A 1 182 ? 4.483 -4.765 -8.739 1.00 77.44 182 ASP A CA 1
ATOM 1306 C C . ASP A 1 182 ? 5.756 -4.940 -7.888 1.00 77.44 182 ASP A C 1
ATOM 1308 O O . ASP A 1 182 ? 5.789 -4.520 -6.732 1.00 77.44 182 ASP A O 1
ATOM 1312 N N . ALA A 1 183 ? 6.823 -5.533 -8.442 1.00 84.94 183 ALA A N 1
ATOM 1313 C CA . ALA A 1 183 ? 8.092 -5.682 -7.736 1.00 84.94 183 ALA A CA 1
ATOM 1314 C C . ALA A 1 183 ? 8.674 -4.306 -7.344 1.00 84.94 183 ALA A C 1
ATOM 1316 O O . ALA A 1 183 ? 8.502 -3.337 -8.101 1.00 84.94 183 ALA A O 1
ATOM 1317 N N . PRO A 1 184 ? 9.374 -4.194 -6.197 1.00 84.62 184 PRO A N 1
ATOM 1318 C CA . PRO A 1 184 ? 10.104 -2.986 -5.816 1.00 84.62 184 PRO A CA 1
ATOM 1319 C C . PRO A 1 184 ? 11.013 -2.483 -6.946 1.00 84.62 184 PRO A C 1
ATOM 1321 O O . PRO A 1 184 ? 11.611 -3.284 -7.658 1.00 84.62 184 PRO A O 1
ATOM 1324 N N . LEU A 1 185 ? 11.159 -1.160 -7.100 1.00 88.25 185 LEU A N 1
ATOM 1325 C CA . LEU A 1 185 ? 11.933 -0.585 -8.215 1.00 88.25 185 LEU A CA 1
ATOM 1326 C C . LEU A 1 185 ? 13.394 -1.059 -8.239 1.00 88.25 185 LEU A C 1
ATOM 1328 O O . LEU A 1 185 ? 13.932 -1.260 -9.315 1.00 88.25 185 LEU A O 1
ATOM 1332 N N . GLY A 1 186 ? 14.017 -1.307 -7.083 1.00 89.50 186 GLY A N 1
ATOM 1333 C CA . GLY A 1 186 ? 15.377 -1.860 -7.013 1.00 89.50 186 GLY A CA 1
ATOM 1334 C C . GLY A 1 186 ? 15.499 -3.328 -7.451 1.00 89.50 186 GLY A C 1
ATOM 1335 O O . GLY A 1 186 ? 16.606 -3.843 -7.553 1.00 89.50 186 GLY A O 1
ATOM 1336 N N . GLU A 1 187 ? 14.380 -4.017 -7.697 1.00 92.06 187 GLU A N 1
ATOM 1337 C CA . GLU A 1 187 ? 14.360 -5.353 -8.306 1.00 92.06 187 GLU A CA 1
ATOM 1338 C C . GLU A 1 187 ? 14.182 -5.296 -9.829 1.00 92.06 187 GLU A C 1
ATOM 1340 O O . GLU A 1 187 ? 14.251 -6.330 -10.498 1.00 92.06 187 GLU A O 1
ATOM 1345 N N . TRP A 1 188 ? 13.927 -4.115 -10.396 1.00 93.69 188 TRP A N 1
ATOM 1346 C CA . TRP A 1 188 ? 13.814 -3.944 -11.840 1.00 93.69 188 TRP A CA 1
ATOM 1347 C C . TRP A 1 188 ? 15.198 -4.005 -12.467 1.00 93.69 188 TRP A C 1
ATOM 1349 O O . TRP A 1 188 ? 16.159 -3.435 -11.946 1.00 93.69 188 TRP A O 1
ATOM 1359 N N . TYR A 1 189 ? 15.312 -4.698 -13.601 1.00 92.19 189 TYR A N 1
ATOM 1360 C CA . TYR A 1 189 ? 16.602 -4.826 -14.266 1.00 92.19 189 TYR A CA 1
ATOM 1361 C C . TYR A 1 189 ? 17.206 -3.449 -14.573 1.00 92.19 189 TYR A C 1
ATOM 1363 O O . TYR A 1 189 ? 16.556 -2.602 -15.190 1.00 92.19 189 TYR A O 1
ATOM 1371 N N . GLY A 1 190 ? 18.456 -3.254 -14.147 1.00 91.81 190 GLY A N 1
ATOM 1372 C CA . GLY A 1 190 ? 19.214 -2.030 -14.386 1.00 91.81 190 GLY A CA 1
ATOM 1373 C C . GLY A 1 190 ? 18.852 -0.857 -13.476 1.00 91.81 190 GLY A C 1
ATOM 1374 O O . GLY A 1 190 ? 19.369 0.232 -13.697 1.00 91.81 190 GLY A O 1
ATOM 1375 N N . ILE A 1 191 ? 17.988 -1.028 -12.473 1.00 95.06 191 ILE A N 1
ATOM 1376 C CA . ILE A 1 191 ? 17.578 0.058 -11.575 1.00 95.06 191 ILE A CA 1
ATOM 1377 C C . ILE A 1 191 ? 18.224 -0.118 -10.202 1.00 95.06 191 ILE A C 1
ATOM 1379 O O . ILE A 1 191 ? 17.972 -1.104 -9.517 1.00 95.06 191 ILE A O 1
ATOM 1383 N N . ASP A 1 192 ? 18.998 0.879 -9.767 1.00 93.62 192 ASP A N 1
ATOM 1384 C CA . ASP A 1 192 ? 19.412 0.976 -8.365 1.00 93.62 192 ASP A CA 1
ATOM 1385 C C . ASP A 1 192 ? 18.543 1.989 -7.632 1.00 93.62 192 ASP A C 1
ATOM 1387 O O . ASP A 1 192 ? 18.311 3.105 -8.117 1.00 93.62 192 ASP A O 1
ATOM 1391 N N . THR A 1 193 ? 18.163 1.640 -6.406 1.00 92.62 193 THR A N 1
ATOM 1392 C CA . THR A 1 193 ? 17.479 2.545 -5.485 1.00 92.62 193 THR A CA 1
ATOM 1393 C C . THR A 1 193 ? 18.279 2.792 -4.213 1.00 92.62 193 THR A C 1
ATOM 1395 O O . THR A 1 193 ? 19.065 1.947 -3.782 1.00 92.62 193 THR A O 1
ATOM 1398 N N . ASP A 1 194 ? 18.042 3.932 -3.568 1.00 89.06 194 ASP A N 1
ATOM 1399 C CA . ASP A 1 194 ? 18.492 4.172 -2.198 1.00 89.06 194 ASP A CA 1
ATOM 1400 C C . ASP A 1 194 ? 17.637 3.410 -1.158 1.00 89.06 194 ASP A C 1
ATOM 1402 O O . ASP A 1 194 ? 16.703 2.674 -1.489 1.00 89.06 194 ASP A O 1
ATOM 1406 N N . ALA A 1 195 ? 17.941 3.601 0.130 1.00 83.00 195 ALA A N 1
ATOM 1407 C CA . ALA A 1 195 ? 17.195 2.989 1.235 1.00 83.00 195 ALA A CA 1
ATOM 1408 C C . ALA A 1 195 ? 15.741 3.491 1.364 1.00 83.00 195 ALA A C 1
ATOM 1410 O O . ALA A 1 195 ? 14.938 2.855 2.044 1.00 83.00 195 ALA A O 1
ATOM 1411 N N . ALA A 1 196 ? 15.401 4.621 0.736 1.00 76.31 196 ALA A N 1
ATOM 1412 C CA . ALA A 1 196 ? 14.048 5.165 0.675 1.00 76.31 196 ALA A CA 1
ATOM 1413 C C . ALA A 1 196 ? 13.277 4.687 -0.574 1.00 76.31 196 ALA A C 1
ATOM 1415 O O . ALA A 1 196 ? 12.119 5.065 -0.756 1.00 76.31 196 ALA A O 1
ATOM 1416 N N . GLY A 1 197 ? 13.894 3.858 -1.427 1.00 80.56 197 GLY A N 1
ATOM 1417 C CA . GLY A 1 197 ? 13.295 3.362 -2.664 1.00 80.56 197 GLY A CA 1
ATOM 1418 C C . GLY A 1 197 ? 13.292 4.382 -3.806 1.00 80.56 197 GLY A C 1
ATOM 1419 O O . GLY A 1 197 ? 12.521 4.220 -4.754 1.00 80.56 197 GLY A O 1
ATOM 1420 N N . ARG A 1 198 ? 14.118 5.435 -3.723 1.00 86.62 198 ARG A N 1
ATOM 1421 C CA . ARG A 1 198 ? 14.301 6.420 -4.798 1.00 86.62 198 ARG A CA 1
ATOM 1422 C C . ARG A 1 198 ? 15.337 5.935 -5.791 1.00 86.62 198 ARG A C 1
ATOM 1424 O O . ARG A 1 198 ? 16.384 5.439 -5.384 1.00 86.62 198 ARG A O 1
ATOM 1431 N N . VAL A 1 199 ? 15.062 6.091 -7.080 1.00 91.88 199 VAL A N 1
ATOM 1432 C CA . VAL A 1 199 ? 15.969 5.665 -8.151 1.00 91.88 199 VAL A CA 1
ATOM 1433 C C . VAL A 1 199 ? 17.186 6.584 -8.179 1.00 91.88 199 VAL A C 1
ATOM 1435 O O . VAL A 1 199 ? 17.059 7.796 -8.336 1.00 91.88 199 VAL A O 1
ATOM 1438 N N . VAL A 1 200 ? 18.377 6.002 -8.037 1.00 94.19 200 VAL A N 1
ATOM 1439 C CA . VAL A 1 200 ? 19.655 6.738 -8.036 1.00 94.19 200 VAL A CA 1
ATOM 1440 C C . VAL A 1 200 ? 20.518 6.429 -9.254 1.00 94.19 200 VAL A C 1
ATOM 1442 O O . VAL A 1 200 ? 21.424 7.197 -9.577 1.00 94.19 200 VAL A O 1
ATOM 1445 N N . ARG A 1 201 ? 20.247 5.319 -9.948 1.00 92.75 201 ARG A N 1
ATOM 1446 C CA . ARG A 1 201 ? 20.968 4.927 -11.160 1.00 92.75 201 ARG A CA 1
ATOM 1447 C C . ARG A 1 201 ? 20.079 4.085 -12.065 1.00 92.75 201 ARG A C 1
ATOM 1449 O O . ARG A 1 201 ? 19.331 3.237 -11.590 1.00 92.75 201 ARG A O 1
ATOM 1456 N N . ILE A 1 202 ? 20.223 4.316 -13.367 1.00 92.25 202 ILE A N 1
ATOM 1457 C CA . ILE A 1 202 ? 19.657 3.490 -14.431 1.00 92.25 202 ILE A CA 1
ATOM 1458 C C . ILE A 1 202 ? 20.829 2.983 -15.278 1.00 92.25 202 ILE A C 1
ATOM 1460 O O . ILE A 1 202 ? 21.600 3.778 -15.815 1.00 92.25 202 ILE A O 1
ATOM 1464 N N . ASP A 1 203 ? 20.970 1.668 -15.379 1.00 88.94 203 ASP A N 1
ATOM 1465 C CA . ASP A 1 203 ? 22.001 0.958 -16.126 1.00 88.94 203 ASP A CA 1
ATOM 1466 C C . ASP A 1 203 ? 21.357 -0.054 -17.065 1.00 88.94 203 ASP A C 1
ATOM 1468 O O . ASP A 1 203 ? 21.173 -1.230 -16.764 1.00 88.94 203 ASP A O 1
ATOM 1472 N N . LEU A 1 204 ? 21.012 0.461 -18.236 1.00 85.75 204 LEU A N 1
ATOM 1473 C CA . LEU A 1 204 ? 20.521 -0.315 -19.367 1.00 85.75 204 LEU A CA 1
ATOM 1474 C C . LEU A 1 204 ? 21.657 -0.528 -20.370 1.00 85.75 204 LEU A C 1
ATOM 1476 O O . LEU A 1 204 ? 21.450 -0.491 -21.587 1.00 85.75 204 LEU A O 1
ATOM 1480 N N . SER A 1 205 ? 22.894 -0.661 -19.874 1.00 77.56 205 SER A N 1
ATOM 1481 C CA . SER A 1 205 ? 24.028 -0.940 -20.743 1.00 77.56 205 SER A CA 1
ATOM 1482 C C . SER A 1 205 ? 23.843 -2.297 -21.419 1.00 77.56 205 SER A C 1
ATOM 1484 O O . SER A 1 205 ? 23.313 -3.261 -20.861 1.00 77.56 205 SER A O 1
ATOM 1486 N N . GLY A 1 206 ? 24.234 -2.352 -22.692 1.00 73.38 206 GLY A N 1
ATOM 1487 C CA . GLY A 1 206 ? 24.224 -3.597 -23.441 1.00 73.38 206 GLY A CA 1
ATOM 1488 C C . GLY A 1 206 ? 25.083 -4.654 -22.749 1.00 73.38 206 GLY A C 1
ATOM 1489 O O . GLY A 1 206 ? 26.138 -4.336 -22.195 1.00 73.38 206 GLY A O 1
ATOM 1490 N N . ARG A 1 207 ? 24.660 -5.919 -22.789 1.00 73.50 207 ARG A N 1
ATOM 1491 C CA . ARG A 1 207 ? 25.449 -7.010 -22.209 1.00 73.50 207 ARG A CA 1
ATOM 1492 C C . ARG A 1 207 ? 26.570 -7.402 -23.164 1.00 73.50 207 ARG A C 1
ATOM 1494 O O . ARG A 1 207 ? 26.371 -7.491 -24.375 1.00 73.50 207 ARG A O 1
ATOM 1501 N N . TYR A 1 208 ? 27.758 -7.650 -22.618 1.00 71.31 208 TYR A N 1
ATOM 1502 C CA . TYR A 1 208 ? 28.823 -8.278 -23.389 1.00 71.31 208 TYR A CA 1
ATOM 1503 C C . TYR A 1 208 ? 28.461 -9.739 -23.643 1.00 71.31 208 TYR A C 1
ATOM 1505 O O . TYR A 1 208 ? 28.226 -10.507 -22.711 1.00 71.31 208 TYR A O 1
ATOM 1513 N N . ASN A 1 209 ? 28.409 -10.112 -24.913 1.00 75.62 209 ASN A N 1
ATOM 1514 C CA . ASN A 1 209 ? 28.148 -11.466 -25.345 1.00 75.62 209 ASN A CA 1
ATOM 1515 C C . ASN A 1 209 ? 29.482 -12.147 -25.654 1.00 75.62 209 ASN A C 1
ATOM 1517 O O . ASN A 1 209 ? 30.141 -11.847 -26.650 1.00 75.62 209 ASN A O 1
ATOM 1521 N N . GLU A 1 210 ? 29.879 -13.078 -24.788 1.00 80.38 210 GLU A N 1
ATOM 1522 C CA . GLU A 1 210 ? 31.136 -13.820 -24.930 1.00 80.38 210 GLU A CA 1
ATOM 1523 C C . GLU A 1 210 ? 31.156 -14.714 -26.176 1.00 80.38 210 GLU A C 1
ATOM 1525 O O . GLU A 1 210 ? 32.220 -14.954 -26.740 1.00 80.38 210 GLU A O 1
ATOM 1530 N N . ALA A 1 211 ? 29.990 -15.168 -26.648 1.00 79.62 211 ALA A N 1
ATOM 1531 C CA . ALA A 1 211 ? 29.888 -16.013 -27.833 1.00 79.62 211 ALA A CA 1
ATOM 1532 C C . ALA A 1 211 ? 30.066 -15.223 -29.140 1.00 79.62 211 ALA A C 1
ATOM 1534 O O . ALA A 1 211 ? 30.523 -15.781 -30.138 1.00 79.62 211 ALA A O 1
ATOM 1535 N N . THR A 1 212 ? 29.716 -13.933 -29.152 1.00 80.94 212 THR A N 1
ATOM 1536 C CA . THR A 1 212 ? 29.832 -13.063 -30.338 1.00 80.94 212 THR A CA 1
ATOM 1537 C C . THR A 1 212 ? 30.942 -12.018 -30.222 1.00 80.94 212 THR A C 1
ATOM 1539 O O . THR A 1 212 ? 31.209 -11.314 -31.198 1.00 80.94 212 THR A O 1
ATOM 1542 N N . PHE A 1 213 ? 31.605 -11.927 -29.063 1.00 78.69 213 PHE A N 1
ATOM 1543 C CA . PHE A 1 213 ? 32.618 -10.920 -28.720 1.00 78.69 213 PHE A CA 1
ATOM 1544 C C . PHE A 1 213 ? 32.139 -9.476 -28.945 1.00 78.69 213 PHE A C 1
ATOM 1546 O O . PHE A 1 213 ? 32.919 -8.590 -29.305 1.00 78.69 213 PHE A O 1
ATOM 1553 N N . ARG A 1 214 ? 30.835 -9.227 -28.783 1.00 76.62 214 ARG A N 1
ATOM 1554 C CA . ARG A 1 214 ? 30.208 -7.918 -28.997 1.00 76.62 214 ARG A CA 1
ATOM 1555 C C . ARG A 1 214 ? 29.363 -7.533 -27.795 1.00 76.62 214 ARG A C 1
ATOM 1557 O O . ARG A 1 214 ? 28.785 -8.384 -27.132 1.00 76.62 214 ARG A O 1
ATOM 1564 N N . THR A 1 215 ? 29.267 -6.234 -27.538 1.00 74.81 215 THR A N 1
ATOM 1565 C CA . THR A 1 215 ? 28.227 -5.699 -26.662 1.00 74.81 215 THR A CA 1
ATOM 1566 C C . THR A 1 215 ? 26.928 -5.662 -27.451 1.00 74.81 215 THR A C 1
ATOM 1568 O O . THR A 1 215 ? 26.781 -4.851 -28.373 1.00 74.81 215 THR A O 1
ATOM 1571 N N . ASP A 1 216 ? 26.001 -6.550 -27.109 1.00 73.19 216 ASP A N 1
ATOM 1572 C CA . ASP A 1 216 ? 24.668 -6.539 -27.690 1.00 73.19 216 ASP A CA 1
ATOM 1573 C C . ASP A 1 216 ? 23.963 -5.287 -27.170 1.00 73.19 216 ASP A C 1
ATOM 1575 O O . ASP A 1 216 ? 23.867 -5.067 -25.962 1.00 73.19 216 ASP A O 1
ATOM 1579 N N . ARG A 1 217 ? 23.527 -4.408 -28.080 1.00 72.94 217 ARG A N 1
ATOM 1580 C CA . ARG A 1 217 ? 22.769 -3.215 -27.683 1.00 72.94 217 ARG A CA 1
ATOM 1581 C C . ARG A 1 217 ? 21.544 -3.675 -26.898 1.00 72.94 217 ARG A C 1
ATOM 1583 O O . ARG A 1 217 ? 20.888 -4.623 -27.308 1.00 72.94 217 ARG A O 1
ATOM 1590 N N . HIS A 1 218 ? 21.191 -2.948 -25.843 1.00 79.56 218 HIS A N 1
ATOM 1591 C CA . HIS A 1 218 ? 20.047 -3.274 -24.987 1.00 79.56 218 HIS A CA 1
ATOM 1592 C C . HIS A 1 218 ? 18.684 -3.230 -25.710 1.00 79.56 218 HIS A C 1
ATOM 1594 O O . HIS A 1 218 ? 17.665 -3.585 -25.132 1.00 79.56 218 HIS A O 1
ATOM 1600 N N . GLY A 1 219 ? 18.650 -2.804 -26.976 1.00 76.19 219 GLY A N 1
ATOM 1601 C CA . GLY A 1 219 ? 17.421 -2.720 -27.763 1.00 76.19 219 GLY A CA 1
ATOM 1602 C C . GLY A 1 219 ? 16.631 -1.431 -27.542 1.00 76.19 219 GLY A C 1
ATOM 1603 O O . GLY A 1 219 ? 15.519 -1.333 -28.039 1.00 76.19 219 GLY A O 1
ATOM 1604 N N . LEU A 1 220 ? 17.199 -0.431 -26.850 1.00 83.00 220 LEU A N 1
ATOM 1605 C CA . LEU A 1 220 ? 16.560 0.877 -26.675 1.00 83.00 220 LEU A CA 1
ATOM 1606 C C . LEU A 1 220 ? 16.299 1.519 -28.044 1.00 83.00 220 LEU A C 1
ATOM 1608 O O . LEU A 1 220 ? 17.245 1.853 -28.768 1.00 83.00 220 LEU A O 1
ATOM 1612 N N . SER A 1 221 ? 15.029 1.693 -28.398 1.00 82.00 221 SER A N 1
ATOM 1613 C CA . SER A 1 221 ? 14.631 2.297 -29.670 1.00 82.00 221 SER A CA 1
ATOM 1614 C C . SER A 1 221 ? 13.357 3.115 -29.506 1.00 82.00 221 SER A C 1
ATOM 1616 O O . SER A 1 221 ? 12.437 2.678 -28.838 1.00 82.00 221 SER A O 1
ATOM 1618 N N . GLY A 1 222 ? 13.298 4.316 -30.081 1.00 84.00 222 GLY A N 1
ATOM 1619 C CA . GLY A 1 222 ? 12.171 5.233 -29.897 1.00 84.00 222 GLY A CA 1
ATOM 1620 C C . GLY A 1 222 ? 12.631 6.644 -29.548 1.00 84.00 222 GLY A C 1
ATOM 1621 O O . GLY A 1 222 ? 13.732 7.050 -29.927 1.00 84.00 222 GLY A O 1
ATOM 1622 N N . GLN A 1 223 ? 11.780 7.402 -28.859 1.00 84.88 223 GLN A N 1
ATOM 1623 C CA . GLN A 1 223 ? 12.054 8.786 -28.461 1.00 84.88 223 GLN A CA 1
ATOM 1624 C C . GLN A 1 223 ? 12.034 8.906 -26.937 1.00 84.88 223 GLN A C 1
ATOM 1626 O O . GLN A 1 223 ? 11.346 8.145 -26.265 1.00 84.88 223 GLN A O 1
ATOM 1631 N N . ILE A 1 224 ? 12.793 9.855 -26.385 1.00 80.31 224 ILE A N 1
ATOM 1632 C CA . ILE A 1 224 ? 12.705 10.156 -24.952 1.00 80.31 224 ILE A CA 1
ATOM 1633 C C . ILE A 1 224 ? 11.298 10.714 -24.675 1.00 80.31 224 ILE A C 1
ATOM 1635 O O . ILE A 1 224 ? 10.857 11.591 -25.426 1.00 80.31 224 ILE A O 1
ATOM 1639 N N . PRO A 1 225 ? 10.589 10.214 -23.646 1.00 76.25 225 PRO A N 1
ATOM 1640 C CA . PRO A 1 225 ? 9.275 10.727 -23.293 1.00 76.25 225 PRO A CA 1
ATOM 1641 C C . PRO A 1 225 ? 9.330 12.233 -22.977 1.00 76.25 225 PRO A C 1
ATOM 1643 O O . PRO A 1 225 ? 10.271 12.659 -22.303 1.00 76.25 225 PRO A O 1
ATOM 1646 N N . PRO A 1 226 ? 8.346 13.042 -23.411 1.00 77.81 226 PRO A N 1
ATOM 1647 C CA . PRO A 1 226 ? 8.308 14.481 -23.126 1.00 77.81 226 PRO A CA 1
ATOM 1648 C C . PRO A 1 226 ? 8.336 14.816 -21.630 1.00 77.81 226 PRO A C 1
ATOM 1650 O O . PRO A 1 226 ? 8.890 15.826 -21.227 1.00 77.81 226 PRO A O 1
ATOM 1653 N N . GLU A 1 227 ? 7.773 13.957 -20.785 1.00 74.56 227 GLU A N 1
ATOM 1654 C CA . GLU A 1 227 ? 7.813 14.087 -19.326 1.00 74.56 227 GLU A CA 1
ATOM 1655 C C . GLU A 1 227 ? 9.227 13.966 -18.725 1.00 74.56 227 GLU A C 1
ATOM 1657 O O . GLU A 1 227 ? 9.417 14.291 -17.553 1.00 74.56 227 GLU A O 1
ATOM 1662 N N . LEU A 1 228 ? 10.217 13.532 -19.515 1.00 74.12 228 LEU A N 1
ATOM 1663 C CA . LEU A 1 228 ? 11.621 13.406 -19.113 1.00 74.12 228 LEU A CA 1
ATOM 1664 C C . LEU A 1 228 ? 12.554 14.436 -19.786 1.00 74.12 228 LEU A C 1
ATOM 1666 O O . LEU A 1 228 ? 13.766 14.350 -19.568 1.00 74.12 228 LEU A O 1
ATOM 1670 N N . GLY A 1 229 ? 12.040 15.372 -20.604 1.00 56.81 229 GLY A N 1
ATOM 1671 C CA . GLY A 1 229 ? 12.851 16.241 -21.480 1.00 56.81 229 GLY A CA 1
ATOM 1672 C C . GLY A 1 229 ? 12.361 17.674 -21.652 1.00 56.81 229 GLY A C 1
ATOM 1673 O O . GLY A 1 229 ? 11.141 17.886 -21.799 1.00 56.81 229 GLY A O 1
#

Secondary structure (DSSP, 8-state):
---------------------------------------------------------PPPPPPPPPPPP-EEEEEEESSEEEESSTT-EEE-EEEEEETTS-B-TTPPPEEEES-TTTEEE-TTSEEEE-SSEEEEEEEEETTEEEEEEEEE---HHHHHHHHHHHHTTGGGSS--TTTTSSS-GGGSTTEEE-TTS-EEEE--PPEEETTTTEEE-----S---GGG-